Protein AF-A0A1G8HIR8-F1 (afdb_monomer)

Solvent-accessible surface area (backbone atoms only — not comparable to full-atom values): 11324 Å² total; per-residue (Å²): 130,89,84,65,50,60,62,51,68,58,31,56,74,69,75,41,50,69,63,58,46,17,68,74,35,72,39,60,48,70,59,51,51,29,43,34,54,62,77,35,61,75,88,78,49,57,66,70,54,49,48,32,46,18,59,71,71,73,46,51,60,66,56,47,51,50,62,72,65,49,83,66,75,61,71,80,66,71,47,34,32,38,25,48,53,85,43,79,33,28,43,39,42,59,55,97,64,40,32,40,36,50,69,76,54,85,56,73,90,81,52,88,69,93,59,54,61,44,44,53,65,60,50,49,51,55,39,39,74,42,50,75,68,84,80,45,95,60,39,67,60,55,31,46,76,74,74,33,96,64,97,43,40,66,66,49,29,71,75,58,22,37,52,46,92,92,55,59,44,32,49,48,52,80,92,65,85,81,52,48,71,64,70,68,57,78,73,81,84,127

Nearest PDB structures (foldseek):
  8jfr-assembly1_D  TM=7.898E-01  e=1.750E-01  Staphylococcus delphini
  8jfr-assembly2_C  TM=5.846E-01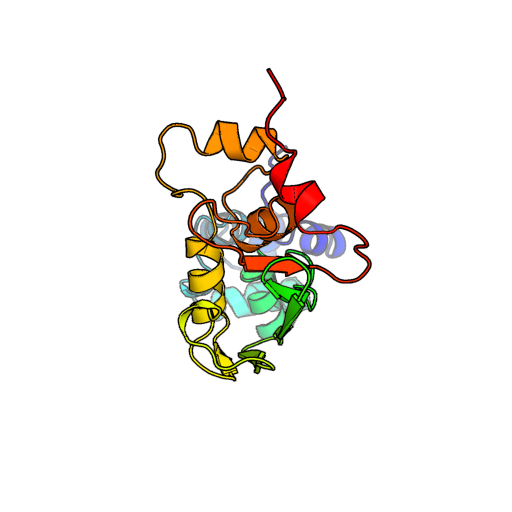  e=1.473E-01  Staphylococcus delphini
  3eus-assembly1_B  TM=6.779E-01  e=6.544E-01  Ruegeria pomeroyi
  8jg9-assembly1_F  TM=3.288E-01  e=2.097E-02  Staphylococcus delphini
  6lcu-assembly1_A  TM=3.085E-01  e=4.870E+00  Arthrobacter ramosus

pLDDT: mean 87.59, std 13.88, range [31.23, 97.25]

Structure (mmCIF, N/CA/C/O backbone):
data_AF-A0A1G8HIR8-F1
#
_entry.id   AF-A0A1G8HIR8-F1
#
loop_
_atom_site.group_PDB
_atom_site.id
_atom_site.type_symbol
_atom_site.label_atom_id
_atom_site.label_alt_id
_atom_site.label_comp_id
_atom_site.label_asym_id
_atom_site.label_entity_id
_atom_site.label_seq_id
_atom_site.pdbx_PDB_ins_code
_atom_site.Cartn_x
_atom_site.Cartn_y
_atom_site.Cartn_z
_atom_site.occupancy
_atom_site.B_iso_or_equiv
_atom_site.auth_seq_id
_atom_site.auth_comp_id
_atom_site.auth_asym_id
_atom_site.auth_atom_id
_atom_site.pdbx_PDB_model_num
ATOM 1 N N . MET A 1 1 ? -25.109 17.454 7.199 1.00 34.12 1 MET A N 1
ATOM 2 C CA . MET A 1 1 ? -25.153 16.189 7.966 1.00 34.12 1 MET A CA 1
ATOM 3 C C . MET A 1 1 ? -23.731 15.645 8.001 1.00 34.12 1 MET A C 1
ATOM 5 O O . MET A 1 1 ? -23.176 15.453 6.927 1.00 34.12 1 MET A O 1
ATOM 9 N N . ASN A 1 2 ? -23.108 15.551 9.184 1.00 36.03 2 ASN A N 1
ATOM 10 C CA . ASN A 1 2 ? -21.698 15.153 9.347 1.00 36.03 2 ASN A CA 1
ATOM 11 C C . ASN A 1 2 ? -21.467 13.761 8.747 1.00 36.03 2 ASN A C 1
ATOM 13 O O . ASN A 1 2 ? -22.103 12.810 9.192 1.00 36.03 2 ASN A O 1
ATOM 17 N N . LYS A 1 3 ? -20.593 13.655 7.741 1.00 46.62 3 LYS A N 1
ATOM 18 C CA . LYS A 1 3 ? -20.316 12.400 7.023 1.00 46.62 3 LYS A CA 1
ATOM 19 C C . LYS A 1 3 ? -19.206 11.543 7.650 1.00 46.62 3 LYS A C 1
ATOM 21 O O . LYS A 1 3 ? -19.011 10.426 7.195 1.00 46.62 3 LYS A O 1
ATOM 26 N N . ASP A 1 4 ? -18.575 11.989 8.736 1.00 67.81 4 ASP A N 1
ATOM 27 C CA . ASP A 1 4 ? -17.380 11.328 9.287 1.00 67.81 4 ASP A CA 1
ATOM 28 C C . ASP A 1 4 ? -17.636 10.658 10.648 1.00 67.81 4 ASP A C 1
ATOM 30 O O . ASP A 1 4 ? -16.881 10.841 11.603 1.00 67.81 4 ASP A O 1
ATOM 34 N N . ILE A 1 5 ? -18.742 9.916 10.770 1.00 80.19 5 ILE A N 1
ATOM 35 C CA . ILE A 1 5 ? -18.998 9.061 11.938 1.00 80.19 5 ILE A CA 1
ATOM 36 C C . ILE A 1 5 ? -18.562 7.636 11.588 1.00 80.19 5 ILE A C 1
ATOM 38 O O . ILE A 1 5 ? -19.156 6.987 10.728 1.00 80.19 5 ILE A O 1
ATOM 42 N N . LEU A 1 6 ? -17.527 7.142 12.266 1.00 80.00 6 LEU A N 1
ATOM 43 C CA . LEU A 1 6 ? -17.116 5.741 12.223 1.00 80.00 6 LEU A CA 1
ATOM 44 C C . LEU A 1 6 ? -18.281 4.850 12.648 1.00 80.00 6 LEU A C 1
ATOM 46 O O . LEU A 1 6 ? -19.053 5.219 13.530 1.00 80.00 6 LEU A O 1
ATOM 50 N N . LEU A 1 7 ? -18.396 3.665 12.047 1.00 83.69 7 LEU A N 1
ATOM 51 C CA . LEU A 1 7 ? -19.445 2.695 12.378 1.00 83.69 7 LEU A CA 1
ATOM 52 C C . LEU A 1 7 ? -20.886 3.205 12.203 1.00 83.69 7 LEU A C 1
ATOM 54 O O . LEU A 1 7 ? -21.806 2.663 12.820 1.00 83.69 7 LEU A O 1
ATOM 58 N N . ASN A 1 8 ? -21.117 4.210 11.351 1.00 85.56 8 ASN A N 1
ATOM 59 C CA . ASN A 1 8 ? -22.463 4.736 11.110 1.00 85.56 8 ASN A CA 1
ATOM 60 C C . ASN A 1 8 ? -23.447 3.641 10.658 1.00 85.56 8 ASN A C 1
ATOM 62 O O . ASN A 1 8 ? -24.566 3.575 11.158 1.00 85.56 8 ASN A O 1
ATOM 66 N N . ASP A 1 9 ? -23.013 2.723 9.794 1.00 82.75 9 ASP A N 1
ATOM 67 C CA . ASP A 1 9 ? -23.853 1.608 9.340 1.00 82.75 9 ASP A CA 1
ATOM 68 C C . ASP A 1 9 ? -24.228 0.667 10.487 1.00 82.75 9 ASP A C 1
ATOM 70 O O . ASP A 1 9 ? -25.375 0.232 10.593 1.00 82.75 9 ASP A O 1
ATOM 74 N N . LYS A 1 10 ? -23.296 0.404 11.412 1.00 87.31 10 LYS A N 1
ATOM 75 C CA . LYS A 1 10 ? -23.572 -0.422 12.592 1.00 87.31 10 LYS A CA 1
ATOM 76 C C . LYS A 1 10 ? -24.553 0.269 13.538 1.00 87.31 10 LYS A C 1
ATOM 78 O O . LYS A 1 10 ? -25.469 -0.380 14.035 1.00 87.31 10 LYS A O 1
ATOM 83 N N . LEU A 1 11 ? -24.401 1.578 13.745 1.00 89.00 11 LEU A N 1
ATOM 84 C CA . LEU A 1 11 ? -25.352 2.379 14.518 1.00 89.00 11 LEU A CA 1
ATOM 85 C C . LEU A 1 11 ? -26.755 2.311 13.905 1.00 89.00 11 LEU A C 1
ATOM 87 O O . LEU A 1 11 ? -27.712 2.018 14.621 1.00 89.00 11 LEU A O 1
ATOM 91 N N . ASN A 1 12 ? -26.866 2.490 12.586 1.00 87.69 12 ASN A N 1
ATOM 92 C CA . ASN A 1 12 ? -28.138 2.422 11.866 1.00 87.69 12 ASN A CA 1
ATOM 93 C C . ASN A 1 12 ? -28.793 1.039 11.982 1.00 87.69 12 ASN A C 1
ATOM 95 O O . ASN A 1 12 ? -29.982 0.957 12.290 1.00 87.69 12 ASN A O 1
ATOM 99 N N . ASN A 1 13 ? -28.015 -0.037 11.826 1.00 87.75 13 ASN A N 1
ATOM 100 C CA . ASN A 1 13 ? -28.495 -1.417 11.964 1.00 87.75 13 ASN A CA 1
ATOM 101 C C . ASN A 1 13 ? -28.989 -1.739 13.382 1.00 87.75 13 ASN A C 1
ATOM 103 O O . ASN A 1 13 ? -29.873 -2.572 13.558 1.00 87.75 13 ASN A O 1
ATOM 107 N N . CYS A 1 14 ? -28.442 -1.072 14.400 1.00 87.62 14 CYS A N 1
ATOM 108 C CA . CYS A 1 14 ? -28.896 -1.196 15.784 1.00 87.62 14 CYS A CA 1
ATOM 109 C C . CYS A 1 14 ? -29.989 -0.175 16.163 1.00 87.62 14 CYS A C 1
ATOM 111 O O . CYS A 1 14 ? -30.405 -0.139 17.323 1.00 87.62 14 CYS A O 1
ATOM 113 N N . HIS A 1 15 ? -30.443 0.663 15.222 1.00 89.69 15 HIS A N 1
ATOM 114 C CA . HIS A 1 15 ? -31.344 1.797 15.463 1.00 89.69 15 HIS A CA 1
ATOM 115 C C . HIS A 1 15 ? -30.837 2.741 16.569 1.00 89.69 15 HIS A C 1
ATOM 117 O O . HIS A 1 15 ? -31.585 3.171 17.451 1.00 89.69 15 HIS A O 1
ATOM 123 N N . LEU A 1 16 ? -29.538 3.040 16.541 1.00 90.44 16 LEU A N 1
ATOM 124 C CA . LEU A 1 16 ? -28.849 3.901 17.497 1.00 90.44 16 LEU A CA 1
ATOM 125 C C . LEU A 1 16 ? -28.336 5.174 16.824 1.00 90.44 16 LEU A C 1
ATOM 127 O O . LEU A 1 16 ? -27.995 5.198 15.648 1.00 90.44 16 LEU A O 1
ATOM 131 N N . ASN A 1 17 ? -28.194 6.223 17.626 1.00 93.25 17 ASN A N 1
ATOM 132 C CA . ASN A 1 17 ? -27.337 7.370 17.337 1.00 93.25 17 ASN A CA 1
ATOM 133 C C . ASN A 1 17 ? -26.329 7.536 18.492 1.00 93.25 17 ASN A C 1
ATOM 135 O O . ASN A 1 17 ? -26.409 6.818 19.489 1.00 93.25 17 ASN A O 1
ATOM 139 N N . LEU A 1 18 ? -25.385 8.479 18.393 1.00 94.69 18 LEU A N 1
ATOM 140 C CA . LEU A 1 18 ? -24.347 8.659 19.422 1.00 94.69 18 LEU A CA 1
ATOM 141 C C . LEU A 1 18 ? -24.916 8.984 20.817 1.00 94.69 18 LEU A C 1
ATOM 143 O O . LEU A 1 18 ? -24.342 8.566 21.821 1.00 94.69 18 LEU A O 1
ATOM 147 N N . HIS A 1 19 ? -26.047 9.692 20.889 1.00 95.19 19 HIS A N 1
ATOM 148 C CA . HIS A 1 19 ? -26.719 10.006 22.150 1.00 95.19 19 HIS A CA 1
ATOM 149 C C . HIS A 1 19 ? -27.347 8.752 22.759 1.00 95.19 19 HIS A C 1
ATOM 151 O O . HIS A 1 19 ? -27.051 8.394 23.895 1.00 95.19 19 HIS A O 1
ATOM 157 N N . THR A 1 20 ? -28.129 8.018 21.970 1.00 95.19 20 THR A N 1
ATOM 158 C CA . THR A 1 20 ? -28.766 6.773 22.413 1.00 95.19 20 THR A CA 1
ATOM 159 C C . THR A 1 20 ? -27.732 5.693 22.747 1.00 95.19 20 THR A C 1
ATOM 161 O O . THR A 1 20 ? -27.927 4.916 23.679 1.00 95.19 20 THR A O 1
ATOM 164 N N . LEU A 1 21 ? -26.597 5.653 22.039 1.00 96.00 21 LEU A N 1
ATOM 165 C CA . LEU A 1 21 ? -25.472 4.787 22.389 1.00 96.00 21 LEU A CA 1
ATOM 166 C C . LEU A 1 21 ? -24.867 5.190 23.741 1.00 96.00 21 LEU A C 1
ATOM 168 O O . LEU A 1 21 ? -24.539 4.313 24.538 1.00 96.00 21 LEU A O 1
ATOM 172 N N . SER A 1 22 ? -24.745 6.488 24.025 1.00 97.25 22 SER A N 1
ATOM 173 C CA . SER A 1 22 ? -24.267 6.989 25.320 1.00 97.25 22 SER A CA 1
ATOM 174 C C . SER A 1 22 ? -25.179 6.576 26.463 1.00 97.25 22 SER A C 1
ATOM 176 O O . SER A 1 22 ? -24.705 5.978 27.428 1.00 97.25 22 SER A O 1
ATOM 178 N N . GLU A 1 23 ? -26.482 6.790 26.309 1.00 96.06 23 GLU A N 1
ATOM 179 C CA . GLU A 1 23 ? -27.485 6.405 27.302 1.00 96.06 23 GLU A CA 1
ATOM 180 C C . GLU A 1 23 ? -27.468 4.897 27.565 1.00 96.06 23 GLU A C 1
ATOM 182 O O . GLU A 1 23 ? -27.405 4.464 28.713 1.00 96.06 23 GLU A O 1
ATOM 187 N N . ARG A 1 24 ? -27.466 4.080 26.503 1.00 96.00 24 ARG A N 1
ATOM 188 C CA . ARG A 1 24 ? -27.550 2.617 26.631 1.00 96.00 24 ARG A CA 1
ATOM 189 C C . ARG A 1 24 ? -26.258 1.968 27.113 1.00 96.00 24 ARG A C 1
ATOM 191 O O . ARG A 1 24 ? -26.312 0.954 27.801 1.00 96.00 24 ARG A O 1
ATOM 198 N N . SER A 1 25 ? -25.101 2.513 26.741 1.00 95.38 25 SER A N 1
ATOM 199 C CA . SER A 1 25 ? -23.803 1.974 27.175 1.00 95.38 25 SER A CA 1
ATOM 200 C C . SER A 1 25 ? -23.380 2.495 28.547 1.00 95.38 25 SER A C 1
ATOM 202 O O . SER A 1 25 ? -22.483 1.925 29.165 1.00 95.38 25 SER A O 1
ATOM 204 N N . GLY A 1 26 ? -23.975 3.590 29.030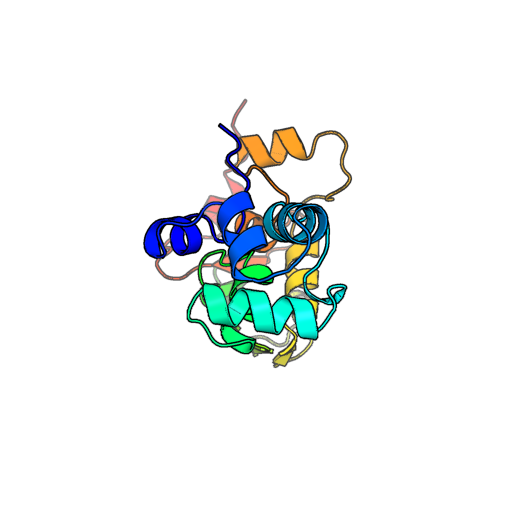 1.00 95.31 26 GLY A N 1
ATOM 205 C CA . GLY A 1 26 ? -23.515 4.284 30.233 1.00 95.31 26 GLY A CA 1
ATOM 206 C C . GLY A 1 26 ? -22.115 4.892 30.077 1.00 95.31 26 GLY A C 1
ATOM 207 O O . GLY A 1 26 ? -21.433 5.139 31.073 1.00 95.31 26 GLY A O 1
ATOM 208 N N . VAL A 1 27 ? -21.649 5.089 28.840 1.00 96.62 27 VAL A N 1
ATOM 209 C CA . VAL A 1 27 ? -20.391 5.773 28.524 1.00 96.62 27 VAL A CA 1
ATOM 210 C C . VAL A 1 27 ? -20.703 7.228 28.202 1.00 96.62 27 VAL A C 1
ATOM 212 O O . VAL A 1 27 ? -21.636 7.515 27.457 1.00 96.62 27 VAL A O 1
ATOM 215 N N . ALA A 1 28 ? -19.914 8.156 28.746 1.00 96.75 28 ALA A N 1
ATOM 216 C CA . ALA A 1 28 ? -20.123 9.586 28.543 1.00 96.75 28 ALA A CA 1
ATOM 217 C C . ALA A 1 28 ? -20.150 9.953 27.050 1.00 96.75 28 ALA A C 1
ATOM 219 O O . ALA A 1 28 ? -19.270 9.540 26.286 1.00 96.75 28 ALA A O 1
ATOM 220 N N . TYR A 1 29 ? -21.115 10.788 26.656 1.00 96.19 29 TYR A N 1
ATOM 221 C CA . TYR A 1 29 ? -21.307 11.199 25.265 1.00 96.19 29 TYR A CA 1
ATOM 222 C C . TYR A 1 29 ? -20.032 11.769 24.640 1.00 96.19 29 TYR A C 1
ATOM 224 O O . TYR A 1 29 ? -19.704 11.429 23.513 1.00 96.19 29 TYR A O 1
ATOM 232 N N . SER A 1 30 ? -19.258 12.567 25.381 1.00 94.31 30 SER A N 1
ATOM 233 C CA . SER A 1 30 ? -17.979 13.114 24.907 1.00 94.31 30 SER A CA 1
ATOM 234 C C . SER A 1 30 ? -16.965 12.030 24.530 1.00 94.31 30 SER A C 1
ATOM 236 O O . SER A 1 30 ? -16.223 12.188 23.564 1.00 94.31 30 SER A O 1
ATOM 238 N N . THR A 1 31 ? -16.949 10.908 25.256 1.00 94.19 31 THR A N 1
ATOM 239 C CA . THR A 1 31 ? -16.069 9.770 24.959 1.00 94.19 31 THR A CA 1
ATOM 240 C C . THR A 1 31 ? -16.513 9.067 23.684 1.00 94.19 31 THR A C 1
ATOM 242 O O . THR A 1 31 ? -15.683 8.832 22.810 1.00 94.19 31 THR A O 1
ATOM 245 N N . ILE A 1 32 ? -17.814 8.794 23.543 1.00 95.12 32 ILE A N 1
ATOM 246 C CA . ILE A 1 32 ? -18.382 8.210 22.319 1.00 95.12 32 ILE A CA 1
ATOM 247 C C . ILE A 1 32 ? -18.153 9.135 21.133 1.00 95.12 32 ILE A C 1
ATOM 249 O O . ILE A 1 32 ? -17.611 8.711 20.124 1.00 95.12 32 ILE A O 1
ATOM 253 N N . TYR A 1 33 ? -18.497 10.411 21.261 1.00 93.88 33 TYR A N 1
ATOM 254 C CA . TYR A 1 33 ? -18.329 11.389 20.201 1.00 93.88 33 TYR A CA 1
ATOM 255 C C . TYR A 1 33 ? -16.871 11.466 19.739 1.00 93.88 33 TYR A C 1
ATOM 257 O O . TYR A 1 33 ? -16.611 11.369 18.544 1.00 93.88 33 TYR A O 1
ATOM 265 N N . ASN A 1 34 ? -15.907 11.565 20.660 1.00 91.88 34 ASN A N 1
ATOM 266 C CA . ASN A 1 34 ? -14.494 11.631 20.287 1.00 91.88 34 ASN A CA 1
ATOM 267 C C . ASN A 1 34 ? -13.994 10.341 19.624 1.00 91.88 34 ASN A C 1
ATOM 269 O O . ASN A 1 34 ? -13.218 10.424 18.677 1.00 91.88 34 ASN A O 1
ATOM 273 N N . LEU A 1 35 ? -14.447 9.169 20.081 1.00 91.75 35 LEU A N 1
ATOM 274 C CA . LEU A 1 35 ? -14.102 7.891 19.455 1.00 91.75 35 LEU A CA 1
ATOM 275 C C . LEU A 1 35 ? -14.702 7.777 18.052 1.00 91.75 35 LEU A C 1
ATOM 277 O O . LEU A 1 35 ? -13.985 7.568 17.081 1.00 91.75 35 LEU A O 1
ATOM 281 N N . PHE A 1 36 ? -16.013 7.971 17.928 1.00 91.50 36 PHE A N 1
ATOM 282 C CA . PHE A 1 36 ? -16.754 7.768 16.685 1.00 91.50 36 PHE A CA 1
ATOM 283 C C . PHE A 1 36 ? -16.484 8.855 15.638 1.00 91.50 36 PHE A C 1
ATOM 285 O O . PHE A 1 36 ? -16.732 8.628 14.464 1.00 91.50 36 PHE A O 1
ATOM 292 N N . THR A 1 37 ? -15.936 10.009 16.020 1.00 88.00 37 THR A N 1
ATOM 293 C CA . THR A 1 37 ? -15.436 11.023 15.067 1.00 88.00 37 THR A CA 1
ATOM 294 C C . THR A 1 37 ? -13.936 10.899 14.787 1.00 88.00 37 THR A C 1
ATOM 296 O O . THR A 1 37 ? -13.377 11.694 14.035 1.00 88.00 37 THR A O 1
ATOM 299 N N . GLY A 1 38 ? -13.254 9.924 15.398 1.00 83.88 38 GLY A N 1
ATOM 300 C CA . GLY A 1 38 ? -11.816 9.706 15.236 1.00 83.88 38 GLY A CA 1
ATOM 301 C C . GLY A 1 38 ? -10.920 10.754 15.907 1.00 83.88 38 GLY A C 1
ATOM 302 O O . GLY A 1 38 ? -9.717 10.749 15.676 1.00 83.88 38 GLY A O 1
ATOM 303 N N . LYS A 1 39 ? -11.468 11.641 16.752 1.00 83.44 39 LYS A N 1
ATOM 304 C CA . LYS A 1 39 ? -10.686 12.594 17.569 1.00 83.44 39 LYS A CA 1
ATOM 305 C C . LYS A 1 39 ? -9.869 11.906 18.662 1.00 83.44 39 LYS A C 1
ATOM 307 O O . LYS A 1 39 ? -8.937 12.500 19.194 1.00 83.44 39 LYS A O 1
ATOM 312 N N . LYS A 1 40 ? -10.249 10.685 19.034 1.00 85.69 40 LYS A N 1
ATOM 313 C CA . LYS A 1 40 ? -9.549 9.846 20.002 1.00 85.69 40 LYS A CA 1
ATOM 314 C C . LYS A 1 40 ? -9.353 8.450 19.416 1.00 85.69 40 LYS A C 1
ATOM 316 O O . LYS A 1 40 ? -10.321 7.860 18.941 1.00 85.69 40 LYS A O 1
ATOM 321 N N . SER A 1 41 ? -8.129 7.925 19.492 1.00 84.00 41 SER A N 1
ATOM 322 C CA . SER A 1 41 ? -7.839 6.543 19.100 1.00 84.00 41 SER A CA 1
ATOM 323 C C . SER A 1 41 ? -8.539 5.555 20.034 1.00 84.00 41 SER A C 1
ATOM 325 O O . SER A 1 41 ? -8.649 5.789 21.244 1.00 84.00 41 SER A O 1
ATOM 327 N N . ILE A 1 42 ? -8.973 4.417 19.487 1.00 88.94 42 ILE A N 1
ATOM 328 C CA . ILE A 1 42 ? -9.533 3.323 20.287 1.00 88.94 42 ILE A CA 1
ATOM 329 C C . ILE A 1 42 ? -8.512 2.762 21.290 1.00 88.94 42 ILE A C 1
ATOM 331 O O . ILE A 1 42 ? -8.899 2.368 22.387 1.00 88.94 42 ILE A O 1
ATOM 335 N N . THR A 1 43 ? -7.214 2.818 20.969 1.00 86.56 43 THR A N 1
ATOM 336 C CA . THR A 1 43 ? -6.117 2.378 21.854 1.00 86.56 43 THR A CA 1
ATOM 337 C C . THR A 1 43 ? -6.027 3.187 23.145 1.00 86.56 43 THR A C 1
ATOM 339 O O . THR A 1 43 ? -5.570 2.674 24.161 1.00 86.56 43 THR A O 1
ATOM 342 N N . ASP A 1 44 ? -6.504 4.433 23.126 1.00 87.25 44 ASP A N 1
ATOM 343 C CA . ASP A 1 44 ? -6.421 5.356 24.262 1.00 87.25 44 ASP A CA 1
ATOM 344 C C . ASP A 1 44 ? -7.708 5.343 25.107 1.00 87.25 44 ASP A C 1
ATOM 346 O O . ASP A 1 44 ? -7.866 6.096 26.081 1.00 87.25 44 ASP A O 1
ATOM 350 N N . ALA A 1 45 ? -8.709 4.564 24.695 1.00 89.50 45 ALA A N 1
ATOM 351 C CA . ALA A 1 45 ? -9.969 4.433 25.404 1.00 89.50 45 ALA A CA 1
ATOM 352 C C . ALA A 1 45 ? -9.840 3.474 26.589 1.00 89.50 45 ALA A C 1
ATOM 354 O O . ALA A 1 45 ? -9.103 2.495 26.561 1.00 89.50 45 ALA A O 1
ATOM 355 N N . LYS A 1 46 ? -10.615 3.735 27.646 1.00 94.50 46 LYS A N 1
ATOM 356 C CA . LYS A 1 46 ? -10.697 2.804 28.773 1.00 94.50 46 LYS A CA 1
ATOM 357 C C . LYS A 1 46 ? -11.356 1.509 28.299 1.00 94.50 46 LYS A C 1
ATOM 359 O O . LYS A 1 46 ? -12.458 1.561 27.754 1.00 94.50 46 LYS A O 1
ATOM 364 N N . THR A 1 47 ? -10.735 0.369 28.590 1.00 92.38 47 THR A N 1
ATOM 365 C CA . THR A 1 47 ? -11.221 -0.971 28.222 1.00 92.38 47 THR A CA 1
ATOM 366 C C . THR A 1 47 ? -12.677 -1.204 28.633 1.00 92.38 47 THR A C 1
ATOM 368 O O . THR A 1 47 ? -13.476 -1.689 27.840 1.00 92.38 47 THR A O 1
ATOM 371 N N . GLU A 1 48 ? -13.059 -0.765 29.835 1.00 94.94 48 GLU A N 1
ATOM 372 C CA . GLU A 1 48 ? -14.440 -0.836 30.333 1.00 94.94 48 GLU A CA 1
ATOM 373 C C . GLU A 1 48 ? -15.436 -0.089 29.429 1.00 94.94 48 GLU A C 1
ATOM 375 O O . GLU A 1 48 ? -16.530 -0.575 29.148 1.00 94.94 48 GLU A O 1
ATOM 380 N N . SER A 1 49 ? -15.062 1.094 28.931 1.00 94.88 49 SER A N 1
ATOM 381 C CA . SER A 1 49 ? -15.911 1.857 28.012 1.00 94.88 49 SER A CA 1
ATOM 382 C C . SER A 1 49 ? -16.073 1.133 26.676 1.00 94.88 49 SER A C 1
ATOM 384 O O . SER A 1 49 ? -17.174 1.105 26.133 1.00 94.88 49 SER A O 1
ATOM 386 N N . LEU A 1 50 ? -15.005 0.508 26.175 1.00 95.50 50 LEU A N 1
ATOM 387 C CA . LEU A 1 50 ? -15.046 -0.275 24.940 1.00 95.50 50 LEU A CA 1
ATOM 388 C C . LEU A 1 50 ? -15.937 -1.512 25.078 1.00 95.50 50 LEU A C 1
ATOM 390 O O . LEU A 1 50 ? -16.776 -1.741 24.212 1.00 95.50 50 LEU A O 1
ATOM 394 N N . TYR A 1 51 ? -15.838 -2.252 26.188 1.00 95.81 51 TYR A N 1
ATOM 395 C CA . TYR A 1 51 ? -16.719 -3.396 26.459 1.00 95.81 51 TYR A CA 1
ATOM 396 C C . TYR A 1 51 ? -18.196 -2.997 26.480 1.00 95.81 51 TYR A C 1
ATOM 398 O O . TYR A 1 51 ? -19.032 -3.666 25.871 1.00 95.81 51 TYR A O 1
ATOM 406 N N . ARG A 1 52 ? -18.531 -1.888 27.149 1.00 96.69 52 ARG A N 1
ATOM 407 C CA . ARG A 1 52 ? -19.911 -1.383 27.206 1.00 96.69 52 ARG A CA 1
ATOM 408 C C . ARG A 1 52 ? -20.441 -0.989 25.831 1.00 96.69 52 ARG A C 1
ATOM 410 O O . ARG A 1 52 ? -21.584 -1.304 25.512 1.00 96.69 52 ARG A O 1
ATOM 417 N N . ILE A 1 53 ? -19.614 -0.335 25.014 1.00 96.19 53 ILE A N 1
ATOM 418 C CA . ILE A 1 53 ? -19.968 0.029 23.637 1.00 96.19 53 ILE A CA 1
ATOM 419 C C . ILE A 1 53 ? -20.175 -1.233 22.786 1.00 96.19 53 ILE A C 1
ATOM 421 O O . ILE A 1 53 ? -21.230 -1.369 22.169 1.00 96.19 53 ILE A O 1
ATOM 425 N N . ALA A 1 54 ? -19.224 -2.175 22.799 1.00 95.81 54 ALA A N 1
ATOM 426 C CA . ALA A 1 54 ? -19.295 -3.429 22.042 1.00 95.81 54 ALA A CA 1
ATOM 427 C C . ALA A 1 54 ? -20.573 -4.218 22.365 1.00 95.81 54 ALA A C 1
ATOM 429 O O . ALA A 1 54 ? -21.296 -4.641 21.464 1.00 95.81 54 ALA A O 1
ATOM 430 N N . ARG A 1 55 ? -20.911 -4.317 23.659 1.00 95.88 55 ARG A N 1
ATOM 431 C CA . ARG A 1 55 ? -22.121 -4.996 24.138 1.00 95.88 55 ARG A CA 1
ATOM 432 C C . ARG A 1 55 ? -23.403 -4.381 23.578 1.00 95.88 55 ARG A C 1
ATOM 434 O O . ARG A 1 55 ? -24.295 -5.122 23.182 1.00 95.88 55 ARG A O 1
ATOM 441 N N . VAL A 1 56 ? -23.508 -3.051 23.544 1.00 96.06 56 VAL A N 1
ATOM 442 C CA . VAL A 1 56 ? -24.695 -2.361 23.003 1.00 96.06 56 VAL A CA 1
ATOM 443 C C . VAL A 1 56 ? -24.784 -2.497 21.483 1.00 96.06 56 VAL A C 1
ATOM 445 O O . VAL A 1 56 ? -25.883 -2.609 20.946 1.00 96.06 56 VAL A O 1
ATOM 448 N N . LEU A 1 57 ? -23.642 -2.526 20.795 1.00 93.62 57 LEU A N 1
ATOM 449 C CA . LEU A 1 57 ? -23.566 -2.748 19.348 1.00 93.62 57 LEU A CA 1
ATOM 450 C C . LEU A 1 57 ? -23.732 -4.222 18.941 1.00 93.62 57 LEU A C 1
ATOM 452 O O . LEU A 1 57 ? -23.797 -4.519 17.747 1.00 93.62 57 LEU A O 1
ATOM 456 N N . GLY A 1 58 ? -23.782 -5.142 19.909 1.00 92.69 58 GLY A N 1
ATOM 457 C CA . GLY A 1 58 ? -23.919 -6.575 19.662 1.00 92.69 58 GLY A CA 1
ATOM 458 C C . GLY A 1 58 ? -22.726 -7.183 18.921 1.00 92.69 58 GLY A C 1
ATOM 459 O O . GLY A 1 58 ? -22.927 -8.060 18.087 1.00 92.69 58 GLY A O 1
ATOM 460 N N . ILE A 1 59 ? -21.509 -6.693 19.178 1.00 92.19 59 ILE A N 1
ATOM 461 C CA . ILE A 1 59 ? -20.263 -7.199 18.577 1.00 92.19 59 ILE A CA 1
ATOM 462 C C . ILE A 1 59 ? -19.243 -7.558 19.649 1.00 92.19 59 ILE A C 1
ATOM 464 O O . ILE A 1 59 ? -19.346 -7.113 20.795 1.00 92.19 59 ILE A O 1
ATOM 468 N N . SER A 1 60 ? -18.257 -8.378 19.284 1.00 93.38 60 SER A N 1
ATOM 469 C CA . SER A 1 60 ? -17.146 -8.685 20.184 1.00 93.38 60 SER A CA 1
ATOM 470 C C . SER A 1 60 ? -16.242 -7.461 20.374 1.00 93.38 60 SER A C 1
ATOM 472 O O . SER A 1 60 ? -16.255 -6.516 19.580 1.00 93.38 60 SER A O 1
ATOM 474 N N . MET A 1 61 ? -15.442 -7.468 21.444 1.00 88.69 61 MET A N 1
ATOM 475 C CA . MET A 1 61 ? -14.427 -6.432 21.643 1.00 88.69 61 MET A CA 1
ATOM 476 C C . MET A 1 61 ? -13.416 -6.425 20.488 1.00 88.69 61 MET A C 1
ATOM 478 O O . MET A 1 61 ? -13.076 -5.350 20.003 1.00 88.69 61 MET A O 1
ATOM 482 N N . ASP A 1 62 ? -12.996 -7.596 20.006 1.00 85.88 62 ASP A N 1
ATOM 483 C CA . ASP A 1 62 ? -12.060 -7.706 18.883 1.00 85.88 62 ASP A CA 1
ATOM 484 C C . ASP A 1 62 ? -12.654 -7.132 17.595 1.00 85.88 62 ASP A C 1
ATOM 486 O O . ASP A 1 62 ? -11.998 -6.358 16.903 1.00 85.88 62 ASP A O 1
ATOM 490 N N . GLU A 1 63 ? -13.923 -7.428 17.302 1.00 86.62 63 GLU A N 1
ATOM 491 C CA . GLU A 1 63 ? -14.621 -6.861 16.146 1.00 86.62 63 GLU A CA 1
ATOM 492 C C . GLU A 1 63 ? -14.742 -5.338 16.270 1.00 86.62 63 GLU A C 1
ATOM 494 O O . GLU A 1 63 ? -14.497 -4.626 15.300 1.00 86.62 63 GLU A O 1
ATOM 499 N N . LEU A 1 64 ? -15.034 -4.810 17.464 1.00 90.06 64 LEU A N 1
ATOM 500 C CA . LEU A 1 64 ? -15.023 -3.366 17.710 1.00 90.06 64 LEU A CA 1
ATOM 501 C C . LEU A 1 64 ? -13.636 -2.765 17.411 1.00 90.06 64 LEU A C 1
ATOM 503 O O . LEU A 1 64 ? -13.545 -1.754 16.716 1.00 90.06 64 LEU A O 1
ATOM 507 N N . PHE A 1 65 ? -12.558 -3.390 17.894 1.00 86.81 65 PHE A N 1
ATOM 508 C CA . PHE A 1 65 ? -11.184 -2.959 17.618 1.00 86.81 65 PHE A CA 1
ATOM 509 C C . PHE A 1 65 ? -10.863 -2.963 16.132 1.00 86.81 65 PHE A C 1
ATOM 511 O O . PHE A 1 65 ? -10.335 -1.979 15.614 1.00 86.81 65 PHE A O 1
ATOM 518 N N . ILE A 1 66 ? -11.233 -4.034 15.441 1.00 80.94 66 ILE A N 1
ATOM 519 C CA . ILE A 1 66 ? -11.070 -4.159 13.999 1.00 80.94 66 ILE A CA 1
ATOM 520 C C . ILE A 1 66 ? -11.810 -3.015 13.304 1.00 80.94 66 ILE A C 1
ATOM 522 O O . ILE A 1 66 ? -11.206 -2.275 12.545 1.00 80.94 66 ILE A O 1
ATOM 526 N N . GLN A 1 67 ? -13.074 -2.765 13.626 1.00 83.88 67 GLN A N 1
ATOM 527 C CA . GLN A 1 67 ? -13.869 -1.737 12.954 1.00 83.88 67 GLN A CA 1
ATOM 528 C C . GLN A 1 67 ? -13.362 -0.301 13.179 1.00 83.88 67 GLN A C 1
ATOM 530 O O . GLN A 1 67 ? -13.437 0.536 12.282 1.00 83.88 67 GLN A O 1
ATOM 535 N N . PHE A 1 68 ? -12.832 0.003 14.366 1.00 80.75 68 PHE A N 1
ATOM 536 C CA . PHE A 1 68 ? -12.252 1.320 14.660 1.00 80.75 68 PHE A CA 1
ATOM 537 C C . PHE A 1 68 ? -10.836 1.502 14.108 1.00 80.75 68 PHE A C 1
ATOM 539 O O . PHE A 1 68 ? -10.411 2.637 13.893 1.00 80.75 68 PHE A O 1
ATOM 546 N N . THR A 1 69 ? -10.103 0.410 13.885 1.00 73.69 69 THR A N 1
ATOM 547 C CA . THR A 1 69 ? -8.783 0.436 13.234 1.00 73.69 69 THR A CA 1
ATOM 548 C C . THR A 1 69 ? -8.893 0.346 11.709 1.00 73.69 69 THR A C 1
ATOM 550 O O . THR A 1 69 ? -8.042 0.886 11.007 1.00 73.69 69 THR A O 1
ATOM 553 N N . GLN A 1 70 ? -9.986 -0.217 11.183 1.00 63.50 70 GLN A N 1
ATOM 554 C CA . GLN A 1 70 ? -10.344 -0.295 9.763 1.00 63.50 70 GLN A CA 1
ATOM 555 C C . GLN A 1 70 ? -10.836 1.046 9.192 1.00 63.50 70 GLN A C 1
ATOM 557 O O . GLN A 1 70 ? -11.792 1.110 8.422 1.00 63.50 70 GLN A O 1
ATOM 562 N N . LYS A 1 71 ? -10.122 2.139 9.485 1.00 49.28 71 LYS A N 1
ATOM 563 C CA . LYS A 1 71 ? -10.192 3.343 8.644 1.00 49.28 71 LYS A CA 1
ATOM 564 C C . LYS A 1 71 ? -9.541 3.131 7.269 1.00 49.28 71 LYS A C 1
ATOM 566 O O . LYS A 1 71 ? -9.670 3.991 6.410 1.00 49.28 71 LYS A O 1
ATOM 571 N N . ASP A 1 72 ? -8.891 1.984 7.060 1.00 44.31 72 ASP A N 1
ATOM 572 C CA . ASP A 1 72 ? -8.149 1.659 5.846 1.00 44.31 72 ASP A CA 1
ATOM 573 C C . ASP A 1 72 ? -8.408 0.216 5.375 1.00 44.31 72 ASP A C 1
ATOM 575 O O . ASP A 1 72 ? -7.489 -0.518 5.029 1.00 44.31 72 ASP A O 1
ATOM 579 N N . ASN A 1 73 ? -9.680 -0.193 5.276 1.00 40.53 73 ASN A N 1
ATOM 580 C CA . ASN A 1 73 ? -10.039 -1.192 4.260 1.00 40.53 73 ASN A CA 1
ATOM 581 C C . ASN A 1 73 ? -10.077 -0.500 2.885 1.00 40.53 73 ASN A C 1
ATOM 583 O O . ASN A 1 73 ? -11.065 -0.561 2.150 1.00 40.53 73 ASN A O 1
ATOM 587 N N . GLY A 1 74 ? -8.974 0.166 2.519 1.00 45.94 74 GLY A N 1
ATOM 588 C CA . GLY A 1 74 ? -8.571 0.175 1.126 1.00 45.94 74 GLY A CA 1
ATOM 589 C C . GLY A 1 74 ? -8.580 -1.279 0.666 1.00 45.94 74 GLY A C 1
ATOM 590 O O . GLY A 1 74 ? -8.198 -2.167 1.425 1.00 45.94 74 GLY A O 1
ATOM 591 N N . GLN A 1 75 ? -9.130 -1.523 -0.520 1.00 51.59 75 GLN A N 1
ATOM 592 C CA . GLN A 1 75 ? -9.235 -2.847 -1.133 1.00 51.59 75 GLN A CA 1
ATOM 593 C C . GLN A 1 75 ? -8.030 -3.735 -0.781 1.00 51.59 75 GLN A C 1
ATOM 595 O O . GLN A 1 75 ? -6.910 -3.209 -0.773 1.00 51.59 75 GLN A O 1
ATOM 600 N N . PRO A 1 76 ? -8.234 -5.043 -0.509 1.00 63.12 76 PRO A N 1
ATOM 601 C CA . PRO A 1 76 ? -7.127 -5.951 -0.237 1.00 63.12 76 PRO A CA 1
ATOM 602 C C . PRO A 1 76 ? -6.066 -5.722 -1.301 1.00 63.12 76 PRO A C 1
ATOM 604 O O . PRO A 1 76 ? -6.372 -5.738 -2.498 1.00 63.12 76 PRO A O 1
ATOM 607 N N . ILE A 1 77 ? -4.859 -5.391 -0.842 1.00 69.81 77 ILE A N 1
ATOM 608 C CA . ILE A 1 77 ? -3.770 -5.062 -1.745 1.00 69.81 77 ILE A CA 1
ATOM 609 C C . ILE A 1 77 ? -3.555 -6.285 -2.616 1.00 69.81 77 ILE A C 1
ATOM 611 O O . ILE A 1 77 ? -3.185 -7.344 -2.117 1.00 69.81 77 ILE A O 1
ATOM 615 N N . LYS A 1 78 ? -3.856 -6.129 -3.903 1.00 82.00 78 LYS A N 1
ATOM 616 C CA . LYS A 1 78 ? -3.713 -7.211 -4.865 1.00 82.00 78 LYS A CA 1
ATOM 617 C C . LYS A 1 78 ? -2.248 -7.589 -4.983 1.00 82.00 78 LYS A C 1
ATOM 619 O O . LYS A 1 78 ? -1.373 -6.734 -4.846 1.00 82.00 78 LYS A O 1
ATOM 624 N N . ASP A 1 79 ? -2.013 -8.852 -5.297 1.00 90.94 79 ASP A N 1
ATOM 625 C CA . ASP A 1 79 ? -0.703 -9.321 -5.717 1.00 90.94 79 ASP A CA 1
ATOM 626 C C . ASP A 1 79 ? -0.297 -8.623 -7.024 1.00 90.94 79 ASP A C 1
ATOM 628 O O . ASP A 1 79 ? -1.135 -8.235 -7.847 1.00 90.94 79 ASP A O 1
ATOM 632 N N . PHE A 1 80 ? 1.004 -8.429 -7.209 1.00 94.00 80 PHE A N 1
ATOM 633 C CA . PHE A 1 80 ? 1.539 -7.763 -8.394 1.00 94.00 80 PHE A CA 1
ATOM 634 C C . PHE A 1 80 ? 2.955 -8.228 -8.710 1.00 94.00 80 PHE A C 1
ATOM 636 O O . PHE A 1 80 ? 3.629 -8.889 -7.915 1.00 94.00 80 PHE A O 1
ATOM 643 N N . LEU A 1 81 ? 3.411 -7.873 -9.905 1.00 96.38 81 LEU A N 1
ATOM 644 C CA . LEU A 1 81 ? 4.753 -8.161 -10.381 1.00 96.38 81 LEU A CA 1
ATOM 645 C C . LEU A 1 81 ? 5.619 -6.910 -10.281 1.00 96.38 81 LEU A C 1
ATOM 647 O O . LEU A 1 81 ? 5.174 -5.805 -10.590 1.00 96.38 81 LEU A O 1
ATOM 651 N N . LEU A 1 82 ? 6.873 -7.095 -9.880 1.00 96.69 82 LEU A N 1
ATOM 652 C CA . LEU A 1 82 ? 7.916 -6.107 -10.095 1.00 96.69 82 LEU A CA 1
ATOM 653 C C . LEU A 1 82 ? 8.536 -6.372 -11.462 1.00 96.69 82 LEU A C 1
ATOM 655 O O . LEU A 1 82 ? 9.059 -7.459 -11.725 1.00 96.69 82 LEU A O 1
ATOM 659 N N . MET A 1 83 ? 8.484 -5.351 -12.299 1.00 97.12 83 MET A N 1
ATOM 660 C CA . MET A 1 83 ? 8.988 -5.365 -13.659 1.00 97.12 83 MET A CA 1
ATOM 661 C C . MET A 1 83 ? 10.287 -4.564 -13.744 1.00 97.12 83 MET A C 1
ATOM 663 O O . MET A 1 83 ? 10.433 -3.554 -13.055 1.00 97.12 83 MET A O 1
ATOM 667 N N . TRP A 1 84 ? 11.199 -4.972 -14.620 1.00 96.50 84 TRP A N 1
ATOM 668 C CA . TRP A 1 84 ? 12.290 -4.153 -15.143 1.00 96.50 84 TRP A CA 1
ATOM 669 C C . TRP A 1 84 ? 12.086 -4.013 -16.645 1.00 96.50 84 TRP A C 1
ATOM 671 O O . TRP A 1 84 ? 12.247 -4.980 -17.383 1.00 96.50 84 TRP A O 1
ATOM 681 N N . GLU A 1 85 ? 11.704 -2.824 -17.109 1.00 95.31 85 GLU A N 1
ATOM 682 C CA . GLU A 1 85 ? 11.147 -2.688 -18.461 1.00 95.31 85 GLU A CA 1
ATOM 683 C C . GLU A 1 85 ? 10.016 -3.714 -18.670 1.00 95.31 85 GLU A C 1
ATOM 685 O O . GLU A 1 85 ? 9.054 -3.692 -17.911 1.00 95.31 85 GLU A O 1
ATOM 690 N N . ASP A 1 86 ? 10.122 -4.627 -19.633 1.00 96.44 86 ASP A N 1
ATOM 691 C CA . ASP A 1 86 ? 9.113 -5.669 -19.874 1.00 96.44 86 ASP A CA 1
ATOM 692 C C . ASP A 1 86 ? 9.491 -7.042 -19.275 1.00 96.44 86 ASP A C 1
ATOM 694 O O . ASP A 1 86 ? 8.798 -8.036 -19.492 1.00 96.44 86 ASP A O 1
ATOM 698 N N . GLU A 1 87 ? 10.569 -7.109 -18.487 1.00 96.25 87 GLU A N 1
ATOM 699 C CA . GLU A 1 87 ? 11.041 -8.318 -17.805 1.00 96.25 87 GLU A CA 1
ATOM 700 C C . GLU A 1 87 ? 10.431 -8.440 -16.399 1.00 96.25 87 GLU A C 1
ATOM 702 O O . GLU A 1 87 ? 10.497 -7.506 -15.601 1.00 96.25 87 GLU A O 1
ATOM 707 N N . VAL A 1 88 ? 9.873 -9.606 -16.057 1.00 96.38 88 VAL A N 1
ATOM 708 C CA . VAL A 1 88 ? 9.407 -9.895 -14.690 1.00 96.38 88 VAL A CA 1
ATOM 709 C C . VAL A 1 88 ? 10.606 -10.263 -13.818 1.00 96.38 88 VAL A C 1
ATOM 711 O O . VAL A 1 88 ? 11.242 -11.288 -14.051 1.00 96.38 88 VAL A O 1
ATOM 714 N N . ILE A 1 89 ? 10.884 -9.474 -12.779 1.00 97.00 89 ILE A N 1
ATOM 715 C CA . ILE A 1 89 ? 12.046 -9.692 -11.897 1.00 97.00 89 ILE A CA 1
ATOM 716 C C . ILE A 1 89 ? 11.673 -10.138 -10.480 1.00 97.00 89 ILE A C 1
ATOM 718 O O . ILE A 1 89 ? 12.509 -10.714 -9.780 1.00 97.00 89 ILE A O 1
ATOM 722 N N . ALA A 1 90 ? 10.429 -9.916 -10.045 1.00 96.94 90 ALA A N 1
ATOM 723 C CA . ALA A 1 90 ? 9.889 -10.519 -8.828 1.00 96.94 90 ALA A CA 1
ATOM 724 C C . ALA A 1 90 ? 8.356 -10.607 -8.859 1.00 96.94 90 ALA A C 1
ATOM 726 O O . ALA A 1 90 ? 7.698 -9.792 -9.502 1.00 96.94 90 ALA A O 1
ATOM 727 N N . SER A 1 91 ? 7.782 -11.548 -8.107 1.00 96.44 91 SER A N 1
ATOM 728 C CA . SER A 1 91 ? 6.348 -11.565 -7.781 1.00 96.44 91 SER A CA 1
ATOM 729 C C . SER A 1 91 ? 6.126 -11.240 -6.307 1.00 96.44 91 SER A C 1
ATOM 731 O O . SER A 1 91 ? 6.815 -11.799 -5.447 1.00 96.44 91 SER A O 1
ATOM 733 N N . ILE A 1 92 ? 5.161 -10.372 -6.021 1.00 96.38 92 ILE A N 1
ATOM 734 C CA . ILE A 1 92 ? 4.851 -9.877 -4.684 1.00 96.38 92 ILE A CA 1
ATOM 735 C C . ILE A 1 92 ? 3.485 -10.419 -4.281 1.00 96.38 92 ILE A C 1
ATOM 737 O O . ILE A 1 92 ? 2.492 -10.160 -4.960 1.00 96.38 92 ILE A O 1
ATOM 741 N N . ARG A 1 93 ? 3.453 -11.151 -3.164 1.00 94.69 93 ARG A N 1
ATOM 742 C CA . ARG A 1 93 ? 2.228 -11.648 -2.536 1.00 94.69 93 ARG A CA 1
ATOM 743 C C . ARG A 1 93 ? 1.982 -10.943 -1.217 1.00 94.69 93 ARG A C 1
ATOM 745 O O . ARG A 1 93 ? 2.819 -11.022 -0.312 1.00 94.69 93 ARG A O 1
ATOM 752 N N . VAL A 1 94 ? 0.855 -10.251 -1.104 1.00 90.38 94 VAL A N 1
ATOM 753 C CA . VAL A 1 94 ? 0.563 -9.398 0.052 1.00 90.38 94 VAL A CA 1
ATOM 754 C C . VAL A 1 94 ? -0.384 -10.118 1.007 1.00 90.38 94 VAL A C 1
ATOM 756 O O . VAL A 1 94 ? -1.575 -10.245 0.749 1.00 90.38 94 VAL A O 1
ATOM 759 N N . GLY A 1 95 ? 0.161 -10.604 2.125 1.00 86.31 95 GLY A N 1
ATOM 760 C CA . GLY A 1 95 ? -0.617 -11.188 3.216 1.00 86.31 95 GLY A CA 1
ATOM 761 C C . GLY A 1 95 ? -1.108 -10.141 4.219 1.00 86.31 95 GLY A C 1
ATOM 762 O O . GLY A 1 95 ? -0.844 -8.945 4.083 1.00 86.31 95 GLY A O 1
ATOM 763 N N . GLU A 1 96 ? -1.797 -10.599 5.266 1.00 80.06 96 GLU A N 1
ATOM 764 C CA . GLU A 1 96 ? -2.356 -9.720 6.307 1.00 80.06 96 GLU A CA 1
ATOM 765 C C . GLU A 1 96 ? -1.272 -8.990 7.115 1.00 80.06 96 GLU A C 1
ATOM 767 O O . GLU A 1 96 ? -1.385 -7.794 7.378 1.00 80.06 96 GLU A O 1
ATOM 772 N N . THR A 1 97 ? -0.199 -9.694 7.488 1.00 80.12 97 THR A N 1
ATOM 773 C CA . THR A 1 97 ? 0.864 -9.180 8.373 1.00 80.12 97 THR A CA 1
ATOM 774 C C . THR A 1 97 ? 2.224 -9.073 7.689 1.00 80.12 97 THR A C 1
ATOM 776 O O . THR A 1 97 ? 3.025 -8.194 8.027 1.00 80.12 97 THR A O 1
ATOM 779 N N . THR A 1 98 ? 2.477 -9.923 6.695 1.00 90.19 98 THR A N 1
ATOM 780 C CA . THR A 1 98 ? 3.740 -9.988 5.957 1.00 90.19 98 THR A CA 1
ATOM 781 C C . THR A 1 98 ? 3.513 -9.967 4.453 1.00 90.19 98 THR A C 1
ATOM 783 O O . THR A 1 98 ? 2.441 -10.295 3.943 1.00 90.19 98 THR A O 1
ATOM 786 N N . VAL A 1 99 ? 4.549 -9.553 3.732 1.00 94.06 99 VAL A N 1
ATOM 787 C CA . VAL A 1 99 ? 4.603 -9.548 2.273 1.00 94.06 99 VAL A CA 1
ATOM 788 C C . VAL A 1 99 ? 5.699 -10.505 1.844 1.00 94.06 99 VAL A C 1
ATOM 790 O O . VAL A 1 99 ? 6.839 -10.374 2.290 1.00 94.06 99 VAL A O 1
ATOM 793 N N . LYS A 1 100 ? 5.349 -11.460 0.981 1.00 97.25 100 LYS A N 1
ATOM 794 C CA . LYS A 1 100 ? 6.281 -12.438 0.415 1.00 97.25 100 LYS A CA 1
ATOM 795 C C . LYS A 1 100 ? 6.729 -11.978 -0.962 1.00 97.25 100 LYS A C 1
ATOM 797 O O . LYS A 1 100 ? 5.903 -11.685 -1.823 1.00 97.25 100 LYS A O 1
ATOM 802 N N . ILE A 1 101 ? 8.036 -11.946 -1.172 1.00 97.19 101 ILE A N 1
ATOM 803 C CA . ILE A 1 101 ? 8.678 -11.538 -2.413 1.00 97.19 101 ILE A CA 1
ATOM 804 C C . ILE A 1 101 ? 9.422 -12.744 -2.961 1.00 97.19 101 ILE A C 1
ATOM 806 O O . ILE A 1 101 ? 10.358 -13.249 -2.352 1.00 97.19 101 ILE A O 1
ATOM 810 N N . GLN A 1 102 ? 9.017 -13.197 -4.139 1.00 96.81 102 GLN A N 1
ATOM 811 C CA . GLN A 1 102 ? 9.752 -14.209 -4.882 1.00 96.81 102 GLN A CA 1
ATOM 812 C C . GLN A 1 102 ? 10.562 -13.500 -5.964 1.00 96.81 102 GLN A C 1
ATOM 814 O O . GLN A 1 102 ? 10.000 -13.061 -6.966 1.00 96.81 102 GLN A O 1
ATOM 819 N N . ARG A 1 103 ? 11.868 -13.343 -5.734 1.00 95.12 103 ARG A N 1
ATOM 820 C CA . ARG A 1 103 ? 12.799 -12.701 -6.674 1.00 95.12 103 ARG A CA 1
ATOM 821 C C . ARG A 1 103 ? 13.280 -13.714 -7.712 1.00 95.12 103 ARG A C 1
ATOM 823 O O . ARG A 1 103 ? 13.747 -14.790 -7.350 1.00 95.12 103 ARG A O 1
ATOM 830 N N . PHE A 1 104 ? 13.175 -13.359 -8.988 1.00 95.31 104 PHE A N 1
ATOM 831 C CA . PHE A 1 104 ? 13.664 -14.163 -10.116 1.00 95.31 104 PHE A CA 1
ATOM 832 C C . PHE A 1 104 ? 15.022 -13.673 -10.629 1.00 95.31 104 PHE A C 1
ATOM 834 O O . PHE A 1 104 ? 15.789 -14.454 -11.183 1.00 95.31 104 PHE A O 1
ATOM 841 N N . ASP A 1 105 ? 15.339 -12.399 -10.392 1.00 90.69 105 ASP A N 1
ATOM 842 C CA . ASP A 1 105 ? 16.635 -11.785 -10.681 1.00 90.69 105 ASP A CA 1
ATOM 843 C C . ASP A 1 105 ? 17.249 -11.279 -9.364 1.00 90.69 105 ASP A C 1
ATOM 845 O O . ASP A 1 105 ? 16.568 -10.635 -8.572 1.00 90.69 105 ASP A O 1
ATOM 849 N N . VAL A 1 106 ? 18.523 -11.563 -9.093 1.00 87.94 106 VAL A N 1
ATOM 850 C CA . VAL A 1 106 ? 19.224 -11.111 -7.871 1.00 87.94 106 VAL A CA 1
ATOM 851 C C . VAL A 1 106 ? 20.163 -9.928 -8.121 1.00 87.94 106 VAL A C 1
ATOM 853 O O . VAL A 1 106 ? 20.904 -9.526 -7.224 1.00 87.94 106 VAL A O 1
ATOM 856 N N . ASN A 1 107 ? 20.145 -9.352 -9.326 1.00 90.31 107 ASN A N 1
ATOM 857 C CA . ASN A 1 107 ? 20.954 -8.197 -9.679 1.00 90.31 107 ASN A CA 1
ATOM 858 C C . ASN A 1 107 ? 20.591 -7.001 -8.782 1.00 90.31 107 ASN A C 1
ATOM 860 O O . ASN A 1 107 ? 19.458 -6.515 -8.835 1.00 90.31 107 ASN A O 1
ATOM 864 N N . PRO A 1 108 ? 21.546 -6.467 -7.999 1.00 86.50 108 PRO A N 1
ATOM 865 C CA . PRO A 1 108 ? 21.267 -5.416 -7.026 1.00 86.50 108 PRO A CA 1
ATOM 866 C C . PRO A 1 108 ? 20.756 -4.117 -7.661 1.00 86.50 108 PRO A C 1
ATOM 868 O O . PRO A 1 108 ? 20.034 -3.375 -7.007 1.00 86.50 108 PRO A O 1
ATOM 871 N N . ILE A 1 109 ? 21.078 -3.847 -8.931 1.00 87.62 109 ILE A N 1
ATOM 872 C CA . ILE A 1 109 ? 20.612 -2.648 -9.649 1.00 87.62 109 ILE A CA 1
ATOM 873 C C . ILE A 1 109 ? 19.118 -2.745 -9.977 1.00 87.62 109 ILE A C 1
ATOM 875 O O . ILE A 1 109 ? 18.427 -1.729 -10.033 1.00 87.62 109 ILE A O 1
ATOM 879 N N . LYS A 1 110 ? 18.609 -3.964 -10.189 1.00 90.69 110 LYS A N 1
ATOM 880 C CA . LYS A 1 110 ? 17.207 -4.196 -10.543 1.00 90.69 110 LYS A CA 1
ATOM 881 C C . LYS A 1 110 ? 16.294 -4.349 -9.323 1.00 90.69 110 LYS A C 1
ATOM 883 O O . LYS A 1 110 ? 15.080 -4.392 -9.476 1.00 90.69 110 LYS A O 1
ATOM 888 N N . GLN A 1 111 ? 16.851 -4.439 -8.117 1.00 87.19 111 GLN A N 1
ATOM 889 C CA . GLN A 1 111 ? 16.101 -4.809 -6.921 1.00 87.19 111 GLN A CA 1
ATOM 890 C C . GLN A 1 111 ? 15.681 -3.602 -6.085 1.00 87.19 111 GLN A C 1
ATOM 892 O O . GLN A 1 111 ? 16.474 -2.715 -5.783 1.00 87.19 111 GLN A O 1
ATOM 897 N N . ILE A 1 112 ? 14.420 -3.614 -5.648 1.00 93.19 112 ILE A N 1
ATOM 898 C CA . ILE A 1 112 ? 13.879 -2.643 -4.681 1.0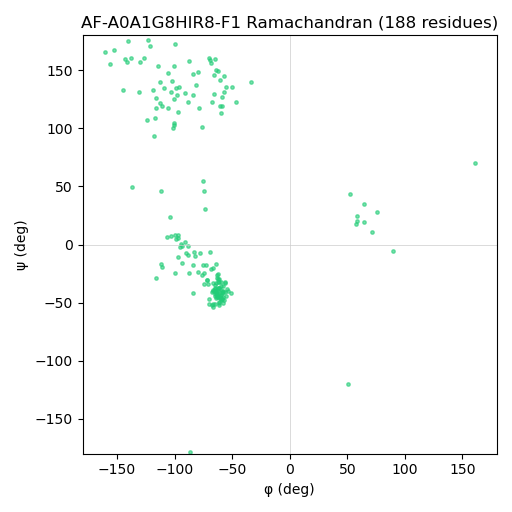0 93.19 112 ILE A CA 1
ATOM 899 C C . ILE A 1 112 ? 13.545 -3.306 -3.335 1.00 93.19 112 ILE A C 1
ATOM 901 O O . ILE A 1 112 ? 13.395 -2.622 -2.324 1.00 93.19 112 ILE A O 1
ATOM 905 N N . PHE A 1 113 ? 13.449 -4.640 -3.323 1.00 93.12 113 PHE A N 1
ATOM 906 C CA . PHE A 1 113 ? 13.233 -5.463 -2.137 1.00 93.12 113 PHE A CA 1
ATOM 907 C C . PHE A 1 113 ? 14.552 -6.123 -1.725 1.00 93.12 113 PHE A C 1
ATOM 909 O O . PHE A 1 113 ? 15.249 -6.721 -2.543 1.00 93.12 113 PHE A O 1
ATOM 916 N N . TYR A 1 114 ? 14.893 -6.032 -0.440 1.00 89.25 114 TYR A N 1
ATOM 917 C CA . TYR A 1 114 ? 16.165 -6.531 0.101 1.00 89.25 114 TYR A CA 1
ATOM 918 C C . TYR A 1 114 ? 16.062 -7.929 0.734 1.00 89.25 114 TYR A C 1
ATOM 920 O O . TYR A 1 114 ? 17.089 -8.536 1.036 1.00 89.25 114 TYR A O 1
ATOM 928 N N . LYS A 1 115 ? 14.845 -8.451 0.933 1.00 92.88 115 LYS A N 1
ATOM 929 C CA . LYS A 1 115 ? 14.542 -9.768 1.523 1.00 92.88 115 LYS A CA 1
ATOM 930 C C . LYS A 1 115 ? 13.338 -10.398 0.822 1.00 92.88 115 LYS A C 1
ATOM 932 O O . LYS A 1 115 ? 12.539 -9.684 0.222 1.00 92.88 115 LYS A O 1
ATOM 937 N N . ASP A 1 116 ? 13.207 -11.717 0.948 1.00 95.50 116 ASP A N 1
ATOM 938 C CA . ASP A 1 116 ? 12.094 -12.495 0.375 1.00 95.50 116 ASP A CA 1
ATOM 939 C C . ASP A 1 116 ? 10.822 -12.466 1.242 1.00 95.50 116 ASP A C 1
ATOM 941 O O . ASP A 1 116 ? 9.752 -12.886 0.809 1.00 95.50 116 ASP A O 1
ATOM 945 N N . GLU A 1 117 ? 10.910 -11.943 2.464 1.00 9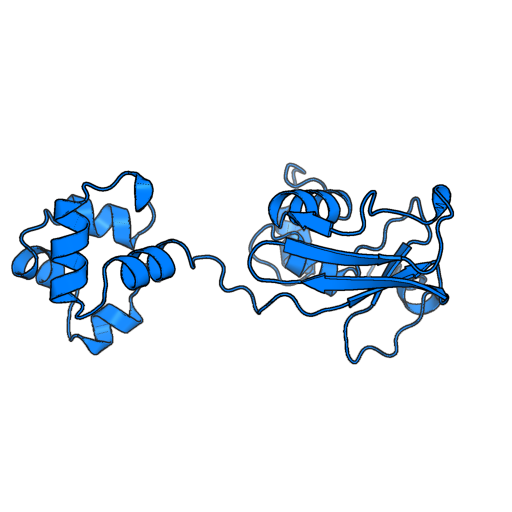6.69 117 GLU A N 1
ATOM 946 C CA . GLU A 1 117 ? 9.765 -11.679 3.331 1.00 96.69 117 GLU A CA 1
ATOM 947 C C . GLU A 1 117 ? 10.027 -10.403 4.140 1.00 96.69 117 GLU A C 1
ATOM 949 O O . GLU A 1 117 ? 11.118 -10.223 4.691 1.00 96.69 117 GLU A O 1
ATOM 954 N N . ILE A 1 118 ? 9.041 -9.506 4.178 1.00 94.12 118 ILE A N 1
ATOM 955 C CA . ILE A 1 118 ? 9.088 -8.244 4.930 1.00 94.12 118 ILE A CA 1
ATOM 956 C C . ILE A 1 118 ? 7.752 -7.984 5.628 1.00 94.12 118 ILE A C 1
ATOM 958 O O . ILE A 1 118 ? 6.710 -8.519 5.242 1.00 94.12 118 ILE A O 1
ATOM 962 N N . SER A 1 119 ? 7.763 -7.129 6.646 1.00 90.56 119 SER A N 1
ATOM 963 C CA . SER A 1 119 ? 6.537 -6.664 7.294 1.00 90.56 119 SER A CA 1
ATOM 964 C C . SER A 1 119 ? 5.718 -5.739 6.385 1.00 90.56 119 SER A C 1
ATOM 966 O O . SER A 1 119 ? 6.242 -5.080 5.482 1.00 90.56 119 SER A O 1
ATOM 968 N N . ARG A 1 120 ? 4.416 -5.616 6.668 1.00 85.62 120 ARG A N 1
ATOM 969 C CA . ARG A 1 120 ? 3.533 -4.629 6.016 1.00 85.62 120 ARG A CA 1
ATOM 970 C C . ARG A 1 120 ? 4.025 -3.186 6.163 1.00 85.62 120 ARG A C 1
ATOM 972 O O . ARG A 1 120 ? 3.834 -2.386 5.252 1.00 85.62 120 ARG A O 1
ATOM 979 N N . PHE A 1 121 ? 4.671 -2.868 7.284 1.00 84.38 121 PHE A N 1
ATOM 980 C CA . PHE A 1 121 ? 5.256 -1.551 7.529 1.00 84.38 121 PHE A CA 1
ATOM 981 C C . PHE A 1 121 ? 6.438 -1.277 6.590 1.00 84.38 121 PHE A C 1
ATOM 983 O O . PHE A 1 121 ? 6.432 -0.280 5.874 1.00 84.38 121 PHE A O 1
ATOM 990 N N . GLU A 1 122 ? 7.409 -2.196 6.525 1.00 89.06 122 GLU A N 1
ATOM 991 C CA . GLU A 1 122 ? 8.550 -2.091 5.600 1.00 89.06 122 GLU A CA 1
ATOM 992 C C . GLU A 1 122 ? 8.080 -2.005 4.142 1.00 89.06 122 GLU A C 1
ATOM 994 O O . GLU A 1 122 ? 8.599 -1.210 3.359 1.00 89.06 122 GLU A O 1
ATOM 999 N N . PHE A 1 123 ? 7.058 -2.783 3.784 1.00 93.12 123 PHE A N 1
ATOM 1000 C CA . PHE A 1 123 ? 6.440 -2.720 2.466 1.00 93.12 123 PHE A CA 1
ATOM 1001 C C . PHE A 1 123 ? 5.837 -1.337 2.166 1.00 93.12 123 PHE A C 1
ATOM 1003 O O . PHE A 1 123 ? 6.083 -0.779 1.096 1.00 93.12 123 PHE A O 1
ATOM 1010 N N . GLY A 1 124 ? 5.098 -0.756 3.117 1.00 90.81 124 GLY A N 1
ATOM 1011 C CA . GLY A 1 124 ? 4.544 0.594 2.999 1.00 90.81 124 GLY A CA 1
ATOM 1012 C C . GLY A 1 124 ? 5.621 1.660 2.781 1.00 90.81 124 GLY A C 1
ATOM 1013 O O . GLY A 1 124 ? 5.457 2.523 1.920 1.00 90.81 124 GLY A O 1
ATOM 1014 N N . GLU A 1 125 ? 6.756 1.553 3.475 1.00 92.81 125 GLU A N 1
ATOM 1015 C CA . GLU A 1 125 ? 7.899 2.455 3.291 1.00 92.81 125 GLU A CA 1
ATOM 1016 C C . GLU A 1 125 ? 8.535 2.327 1.898 1.00 92.81 125 GLU A C 1
ATOM 1018 O O . GLU A 1 125 ? 8.903 3.332 1.286 1.00 92.81 125 GLU A O 1
ATOM 1023 N N . ILE A 1 126 ? 8.626 1.109 1.352 1.00 94.50 126 ILE A N 1
ATOM 1024 C CA . ILE A 1 126 ? 9.109 0.889 -0.020 1.00 94.50 126 ILE A CA 1
ATOM 1025 C C . ILE A 1 126 ? 8.167 1.547 -1.034 1.00 94.50 126 ILE A C 1
ATOM 1027 O O . ILE A 1 126 ? 8.642 2.241 -1.932 1.00 94.50 126 ILE A O 1
ATOM 1031 N N . LEU A 1 127 ? 6.847 1.390 -0.882 1.00 94.69 127 LEU A N 1
ATOM 1032 C CA . LEU A 1 127 ? 5.871 2.052 -1.756 1.00 94.69 127 LEU A CA 1
ATOM 1033 C C . LEU A 1 127 ? 5.922 3.578 -1.621 1.00 94.69 127 LEU A C 1
ATOM 1035 O O . LEU A 1 127 ? 5.914 4.288 -2.625 1.00 94.69 127 LEU A O 1
ATOM 1039 N N . ARG A 1 128 ? 6.045 4.099 -0.394 1.00 94.50 128 ARG A N 1
ATOM 1040 C CA . ARG A 1 128 ? 6.169 5.541 -0.132 1.00 94.50 128 ARG A CA 1
ATOM 1041 C C . ARG A 1 128 ? 7.373 6.139 -0.863 1.00 94.50 128 ARG A C 1
ATOM 1043 O O . ARG A 1 128 ? 7.241 7.190 -1.478 1.00 94.50 128 ARG A O 1
ATOM 1050 N N . ARG A 1 129 ? 8.516 5.443 -0.901 1.00 93.88 129 ARG A N 1
ATOM 1051 C CA . ARG A 1 129 ? 9.712 5.869 -1.663 1.00 93.88 129 ARG A CA 1
ATOM 1052 C C . ARG A 1 129 ? 9.503 5.923 -3.179 1.00 93.88 129 ARG A C 1
ATOM 1054 O O . ARG A 1 129 ? 10.311 6.529 -3.874 1.00 93.88 129 ARG A O 1
ATOM 1061 N N . ARG A 1 130 ? 8.454 5.282 -3.701 1.00 94.69 130 ARG A N 1
ATOM 1062 C CA . ARG A 1 130 ? 8.054 5.316 -5.119 1.00 94.69 130 ARG A CA 1
ATOM 1063 C C . ARG A 1 130 ? 7.013 6.407 -5.412 1.00 94.69 130 ARG A C 1
ATOM 1065 O O . ARG A 1 130 ? 6.598 6.550 -6.559 1.00 94.69 130 ARG A O 1
ATOM 1072 N N . CYS A 1 131 ? 6.581 7.156 -4.398 1.00 94.94 131 CYS A N 1
ATOM 1073 C CA . CYS A 1 131 ? 5.615 8.246 -4.511 1.00 94.94 131 CYS A CA 1
ATOM 1074 C C . CYS A 1 131 ? 6.314 9.616 -4.535 1.00 94.94 131 CYS A C 1
ATOM 1076 O O . CYS A 1 131 ? 7.520 9.730 -4.311 1.00 94.94 131 CYS A O 1
ATOM 1078 N N . TRP A 1 132 ? 5.544 10.675 -4.798 1.00 93.06 132 TRP A N 1
ATOM 1079 C CA . TRP A 1 132 ? 5.987 12.045 -4.520 1.00 93.06 132 TRP A CA 1
ATOM 1080 C C . TRP A 1 132 ? 6.160 12.271 -3.012 1.00 93.06 132 TRP A C 1
ATOM 1082 O O . TRP A 1 132 ? 5.558 11.561 -2.210 1.00 93.06 132 TRP A O 1
ATOM 1092 N N . ASP A 1 133 ? 6.939 13.289 -2.639 1.00 92.06 133 ASP A N 1
ATOM 1093 C CA . ASP A 1 133 ? 7.054 13.729 -1.244 1.00 92.06 133 ASP A CA 1
ATOM 1094 C C . ASP A 1 133 ? 5.678 14.141 -0.697 1.00 92.06 133 ASP A C 1
ATOM 1096 O O . ASP A 1 133 ? 4.992 14.966 -1.303 1.00 92.06 133 ASP A O 1
ATOM 1100 N N . GLU A 1 134 ? 5.278 13.569 0.439 1.00 91.94 134 GLU A N 1
ATOM 1101 C CA . GLU A 1 134 ? 3.999 13.850 1.102 1.00 91.94 134 GLU A CA 1
ATOM 1102 C C . GLU A 1 134 ? 3.913 15.290 1.642 1.00 91.94 134 GLU A C 1
ATOM 1104 O O . GLU A 1 134 ? 2.814 15.809 1.826 1.00 91.94 134 GLU A O 1
ATOM 1109 N N . HIS A 1 135 ? 5.057 15.960 1.831 1.00 93.50 135 HIS A N 1
ATOM 1110 C CA . HIS A 1 135 ? 5.149 17.327 2.353 1.00 93.50 135 HIS A CA 1
ATOM 1111 C C . HIS A 1 135 ? 5.313 18.398 1.268 1.00 93.50 135 HIS A C 1
ATOM 1113 O O . HIS A 1 135 ? 5.498 19.575 1.594 1.00 93.50 135 HIS A O 1
ATOM 1119 N N . ARG A 1 136 ? 5.257 18.036 -0.024 1.00 93.06 136 ARG A N 1
ATOM 1120 C CA . ARG A 1 136 ? 5.342 19.037 -1.099 1.00 93.06 136 ARG A CA 1
ATOM 1121 C C . ARG A 1 136 ? 4.179 20.045 -0.991 1.00 93.06 136 ARG A C 1
ATOM 1123 O O . ARG A 1 136 ? 3.053 19.633 -0.696 1.00 93.06 136 ARG A O 1
ATOM 1130 N N . PRO A 1 137 ? 4.405 21.345 -1.266 1.00 95.50 137 PRO A N 1
ATOM 1131 C CA . PRO A 1 137 ? 3.371 22.372 -1.109 1.00 95.50 137 PRO A CA 1
ATOM 1132 C C . PRO A 1 137 ? 2.088 22.102 -1.906 1.00 95.50 137 PRO A C 1
ATOM 1134 O O . PRO A 1 137 ? 1.005 22.454 -1.454 1.00 95.50 137 PRO A O 1
ATOM 1137 N N . ASP A 1 138 ? 2.220 21.459 -3.067 1.00 95.62 138 ASP A N 1
ATOM 1138 C CA . ASP A 1 138 ? 1.154 21.184 -4.031 1.00 95.62 138 ASP A CA 1
ATOM 1139 C C . ASP A 1 138 ? 0.674 19.715 -4.015 1.00 95.62 138 ASP A C 1
ATOM 1141 O O . ASP A 1 138 ? 0.171 19.190 -5.012 1.00 95.62 138 ASP A O 1
ATOM 1145 N N . ILE A 1 139 ? 0.861 18.996 -2.896 1.00 94.81 139 ILE A N 1
ATOM 1146 C CA . ILE A 1 139 ? 0.521 17.565 -2.826 1.00 94.81 139 ILE A CA 1
ATOM 1147 C C . ILE A 1 139 ? -0.971 17.323 -3.048 1.00 94.81 139 ILE A C 1
ATOM 1149 O O . ILE A 1 139 ? -1.352 16.357 -3.703 1.00 94.81 139 ILE A O 1
ATOM 1153 N N . LYS A 1 140 ? -1.827 18.211 -2.535 1.00 94.06 140 LYS A N 1
ATOM 1154 C CA . LYS A 1 140 ? -3.284 18.065 -2.618 1.00 94.06 140 LYS A CA 1
ATOM 1155 C C . LYS A 1 140 ? -3.766 18.182 -4.058 1.00 94.06 140 LYS A C 1
ATOM 1157 O O . LYS A 1 140 ? -4.632 17.423 -4.481 1.00 94.06 140 LYS A O 1
ATOM 1162 N N . GLU A 1 141 ? -3.187 19.103 -4.817 1.00 95.62 141 GLU A N 1
ATOM 1163 C CA . GLU A 1 141 ? -3.464 19.314 -6.232 1.00 95.62 141 GLU A CA 1
ATOM 1164 C C . GLU A 1 141 ? -3.046 18.088 -7.044 1.00 95.62 141 GLU A C 1
ATOM 1166 O O . GLU A 1 141 ? -3.831 17.578 -7.842 1.00 95.62 141 GLU A O 1
ATOM 1171 N N . VAL A 1 142 ? -1.846 17.563 -6.784 1.00 94.00 142 VAL A N 1
ATOM 1172 C CA . VAL A 1 142 ? -1.314 16.372 -7.462 1.00 94.00 142 VAL A CA 1
ATOM 1173 C C . VAL A 1 142 ? -2.174 15.143 -7.183 1.00 94.00 142 VAL A C 1
ATOM 1175 O O . VAL A 1 142 ? -2.513 14.415 -8.115 1.00 94.00 142 VAL A O 1
ATOM 1178 N N . LEU A 1 143 ? -2.569 14.926 -5.925 1.00 93.94 143 LEU A N 1
ATOM 1179 C CA . LEU A 1 143 ? -3.471 13.838 -5.544 1.00 93.94 143 LEU A CA 1
ATOM 1180 C C . LEU A 1 143 ? -4.826 13.980 -6.244 1.00 93.94 143 LEU A C 1
ATOM 1182 O O . LEU A 1 143 ? -5.312 13.023 -6.847 1.00 93.94 143 LEU A O 1
ATOM 1186 N N . LYS A 1 144 ? -5.387 15.192 -6.280 1.00 94.44 144 LYS A N 1
ATOM 1187 C CA . LYS A 1 144 ? -6.650 15.467 -6.969 1.00 94.44 144 LYS A CA 1
ATOM 1188 C C . LYS A 1 144 ? -6.572 15.196 -8.475 1.00 94.44 144 LYS A C 1
ATOM 1190 O O . LYS A 1 144 ? -7.529 14.669 -9.036 1.00 94.44 144 LYS A O 1
ATOM 1195 N N . MET A 1 145 ? -5.446 15.500 -9.131 1.00 93.38 145 MET A N 1
ATOM 1196 C CA . MET A 1 145 ? -5.235 15.203 -10.559 1.00 93.38 145 MET A CA 1
ATOM 1197 C C . MET A 1 145 ? -5.279 13.704 -10.870 1.00 93.38 145 MET A C 1
ATOM 1199 O O . MET A 1 145 ? -5.676 13.321 -11.969 1.00 93.38 145 MET A O 1
ATOM 1203 N N . ILE A 1 146 ? -4.891 12.860 -9.913 1.00 90.75 146 ILE A N 1
ATOM 1204 C CA . ILE A 1 146 ? -4.980 11.399 -10.029 1.00 90.75 146 ILE A CA 1
ATOM 1205 C C . ILE A 1 146 ? -6.237 10.825 -9.355 1.00 90.75 146 ILE A C 1
ATOM 1207 O O . ILE A 1 146 ? -6.382 9.611 -9.276 1.00 90.75 146 ILE A O 1
ATOM 1211 N N . GLY A 1 147 ? -7.165 11.674 -8.901 1.00 91.25 147 GLY A N 1
ATOM 1212 C CA . GLY A 1 147 ? -8.438 11.254 -8.310 1.00 91.25 147 GLY A CA 1
ATOM 1213 C C . GLY A 1 147 ? -8.340 10.726 -6.876 1.00 91.25 147 GLY A C 1
ATOM 1214 O O . GLY A 1 147 ? -9.158 9.899 -6.483 1.00 91.25 147 GLY A O 1
ATOM 1215 N N . LEU A 1 148 ? -7.348 11.173 -6.101 1.00 89.50 148 LEU A N 1
ATOM 1216 C CA . LEU A 1 148 ? -7.188 10.839 -4.685 1.00 89.50 148 LEU A CA 1
ATOM 1217 C C . LEU A 1 148 ? -7.407 12.069 -3.795 1.00 89.50 148 LEU A C 1
ATOM 1219 O O . LEU A 1 148 ? -6.931 13.160 -4.100 1.00 89.50 148 LEU A O 1
ATOM 1223 N N . ASP A 1 149 ? -8.078 11.865 -2.661 1.00 87.00 149 ASP A N 1
ATOM 1224 C CA . ASP A 1 149 ? -8.335 12.914 -1.661 1.00 87.00 149 ASP A CA 1
ATOM 1225 C C . ASP A 1 149 ? -7.279 12.951 -0.542 1.00 87.00 149 ASP A C 1
ATOM 1227 O O . ASP A 1 149 ? -7.162 13.933 0.193 1.00 87.00 149 ASP A O 1
ATOM 1231 N N . GLU A 1 150 ? -6.494 11.881 -0.409 1.00 88.44 150 GLU A N 1
ATOM 1232 C CA . GLU A 1 150 ? -5.500 11.699 0.647 1.00 88.44 150 GLU A CA 1
ATOM 1233 C C . GLU A 1 150 ? -4.234 11.019 0.119 1.00 88.44 150 GLU A C 1
ATOM 1235 O O . GLU A 1 150 ? -4.249 10.303 -0.889 1.00 88.44 150 GLU A O 1
ATOM 1240 N N . PHE A 1 151 ? -3.124 11.232 0.825 1.00 89.50 151 PHE A N 1
ATOM 1241 C CA . PHE A 1 151 ? -1.858 10.594 0.498 1.00 89.50 151 PHE A CA 1
ATOM 1242 C C . PHE A 1 151 ? -1.880 9.130 0.945 1.00 89.50 151 PHE A C 1
ATOM 1244 O O . PHE A 1 151 ? -1.695 8.819 2.119 1.00 89.50 151 PHE A O 1
ATOM 1251 N N . ASN A 1 152 ? -2.096 8.224 -0.006 1.00 91.19 152 ASN A N 1
ATOM 1252 C CA . ASN A 1 152 ? -2.058 6.786 0.227 1.00 91.19 152 ASN A CA 1
ATOM 1253 C C . ASN A 1 152 ? -1.044 6.144 -0.739 1.00 91.19 152 ASN A C 1
ATOM 1255 O O . ASN A 1 152 ? -1.343 6.038 -1.934 1.00 91.19 152 ASN A O 1
ATOM 1259 N N . PRO A 1 153 ? 0.138 5.703 -0.259 1.00 92.88 153 PRO A N 1
ATOM 1260 C CA . PRO A 1 153 ? 1.197 5.169 -1.115 1.00 92.88 153 PRO A CA 1
ATOM 1261 C C . PRO A 1 153 ? 0.749 4.023 -2.020 1.00 92.88 153 PRO A C 1
ATOM 1263 O O . PRO A 1 153 ? 1.132 3.966 -3.184 1.00 92.88 153 PRO A O 1
ATOM 1266 N N . TYR A 1 154 ? -0.106 3.131 -1.514 1.00 90.62 154 TYR A N 1
ATOM 1267 C CA . TYR A 1 154 ? -0.606 2.016 -2.307 1.00 90.62 154 TYR A CA 1
ATOM 1268 C C . TYR A 1 154 ? -1.496 2.490 -3.459 1.00 90.62 154 TYR A C 1
ATOM 1270 O O . TYR A 1 154 ? -1.243 2.136 -4.610 1.00 90.62 154 TYR A O 1
ATOM 1278 N N . LYS A 1 155 ? -2.495 3.336 -3.174 1.00 90.94 155 LYS A N 1
ATOM 1279 C CA . LYS A 1 155 ? -3.387 3.881 -4.212 1.00 90.94 155 LYS A CA 1
ATOM 1280 C C . LYS A 1 155 ? -2.613 4.706 -5.243 1.00 90.94 155 LYS A C 1
ATOM 1282 O O . LYS A 1 155 ? -2.900 4.620 -6.433 1.00 90.94 155 LYS A O 1
ATOM 1287 N N . ILE A 1 156 ? -1.605 5.463 -4.805 1.00 93.75 156 ILE A N 1
ATOM 1288 C CA . ILE A 1 156 ? -0.720 6.203 -5.711 1.00 93.75 156 ILE A CA 1
ATOM 1289 C C . ILE A 1 156 ? 0.020 5.222 -6.623 1.00 93.75 156 ILE A C 1
ATOM 1291 O O . ILE A 1 156 ? -0.047 5.370 -7.841 1.00 93.75 156 ILE A O 1
ATOM 1295 N N . CYS A 1 157 ? 0.672 4.197 -6.065 1.00 94.31 157 CYS A N 1
ATOM 1296 C CA . CYS A 1 157 ? 1.392 3.195 -6.847 1.00 94.31 157 CYS A CA 1
ATOM 1297 C C . CYS A 1 157 ? 0.488 2.399 -7.797 1.00 94.31 157 CYS A C 1
ATOM 1299 O O . CYS A 1 157 ? 0.951 2.060 -8.877 1.00 94.31 157 CYS A O 1
ATOM 1301 N N . MET A 1 158 ? -0.780 2.149 -7.460 1.00 91.75 158 MET A N 1
ATOM 1302 C CA . MET A 1 158 ? -1.757 1.550 -8.384 1.00 91.75 158 MET A CA 1
ATOM 1303 C C . MET A 1 158 ? -1.968 2.406 -9.641 1.00 91.75 158 MET A C 1
ATOM 1305 O O . MET A 1 158 ? -2.082 1.887 -10.744 1.00 91.75 158 MET A O 1
ATOM 1309 N N . ILE A 1 159 ? -2.003 3.732 -9.494 1.00 92.44 159 ILE A N 1
ATOM 1310 C CA . ILE A 1 159 ? -2.275 4.651 -10.609 1.00 92.44 159 ILE A CA 1
ATOM 1311 C C . ILE A 1 159 ? -0.997 4.950 -11.406 1.00 92.44 159 ILE A C 1
ATOM 1313 O O . ILE A 1 159 ? -1.001 5.010 -12.641 1.00 92.44 159 ILE A O 1
ATOM 1317 N N . THR A 1 160 ? 0.117 5.157 -10.704 1.00 93.56 160 THR A N 1
ATOM 1318 C CA . THR A 1 160 ? 1.412 5.538 -11.293 1.00 93.56 160 THR A CA 1
ATOM 1319 C C . THR A 1 160 ? 2.283 4.343 -11.659 1.00 93.56 160 THR A C 1
ATOM 1321 O O . THR A 1 160 ? 3.343 4.525 -12.257 1.00 93.56 160 THR A O 1
ATOM 1324 N N . HIS A 1 161 ? 1.861 3.135 -11.285 1.00 95.44 161 HIS A N 1
ATOM 1325 C CA . HIS A 1 161 ? 2.638 1.899 -11.372 1.00 95.44 161 HIS A CA 1
ATOM 1326 C C . HIS A 1 161 ? 3.953 1.958 -10.580 1.00 95.44 161 HIS A C 1
ATOM 1328 O O . HIS A 1 161 ? 4.896 1.227 -10.869 1.00 95.44 161 HIS A O 1
ATOM 1334 N N . GLY A 1 162 ? 4.068 2.877 -9.611 1.00 94.81 162 GLY A N 1
ATOM 1335 C CA . GLY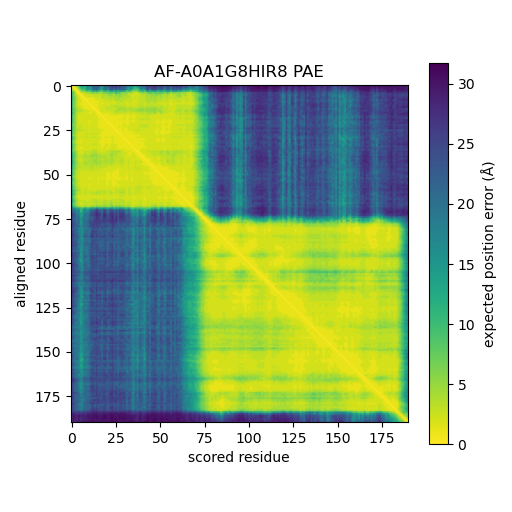 A 1 162 ? 5.307 3.111 -8.858 1.00 94.81 162 GLY A CA 1
ATOM 1336 C C . GLY A 1 162 ? 6.512 3.471 -9.737 1.00 94.81 162 GLY A C 1
ATOM 1337 O O . GLY A 1 162 ? 7.651 3.350 -9.287 1.00 94.81 162 GLY A O 1
ATOM 1338 N N . LYS A 1 163 ? 6.282 3.882 -10.992 1.00 94.81 163 LYS A N 1
ATOM 1339 C CA . LYS A 1 163 ? 7.334 4.168 -11.967 1.00 94.81 163 LYS A CA 1
ATOM 1340 C C . LYS A 1 163 ? 8.126 5.396 -11.536 1.00 94.81 163 LYS A C 1
ATOM 1342 O O . LYS A 1 163 ? 7.581 6.494 -11.432 1.00 94.81 163 LYS A O 1
ATOM 1347 N N . MET A 1 164 ? 9.437 5.234 -11.381 1.00 90.12 164 MET A N 1
ATOM 1348 C CA . MET A 1 164 ? 10.348 6.346 -11.107 1.00 90.12 164 MET A CA 1
ATOM 1349 C C . MET A 1 164 ? 11.090 6.793 -12.358 1.00 90.12 164 MET A C 1
ATOM 1351 O O . MET A 1 164 ? 11.320 6.009 -13.270 1.00 90.12 164 MET A O 1
ATOM 1355 N N . VAL A 1 165 ? 11.507 8.057 -12.419 1.00 88.06 165 VAL A N 1
ATOM 1356 C CA . VAL A 1 165 ? 12.347 8.544 -13.529 1.00 88.06 165 VAL A CA 1
ATOM 1357 C C . VAL A 1 165 ? 13.772 7.988 -13.430 1.00 88.06 165 VAL A C 1
ATOM 1359 O O . VAL A 1 165 ? 14.405 7.773 -14.459 1.00 88.06 165 VAL A O 1
ATOM 1362 N N . GLN A 1 166 ? 14.268 7.732 -12.213 1.00 88.06 166 GLN A N 1
ATOM 1363 C CA . GLN A 1 166 ? 15.659 7.324 -11.985 1.00 88.06 166 GLN A CA 1
ATOM 1364 C C . GLN A 1 166 ? 15.963 5.869 -12.362 1.00 88.06 166 GLN A C 1
ATOM 1366 O O . GLN A 1 166 ? 17.134 5.522 -12.504 1.00 88.06 166 GLN A O 1
ATOM 1371 N N . ASP A 1 167 ? 14.947 5.016 -12.509 1.00 92.00 167 ASP A N 1
ATOM 1372 C CA . ASP A 1 167 ? 15.144 3.595 -12.781 1.00 92.00 167 ASP A CA 1
ATOM 1373 C C . ASP A 1 167 ? 14.131 3.023 -13.789 1.00 92.00 167 ASP A C 1
ATOM 1375 O O . ASP A 1 167 ? 13.222 3.693 -14.302 1.00 92.00 167 ASP A O 1
ATOM 1379 N N . LYS A 1 168 ? 14.345 1.754 -14.138 1.00 94.94 168 LYS A N 1
ATOM 1380 C CA . LYS A 1 168 ? 13.523 1.004 -15.091 1.00 94.94 168 LYS A CA 1
ATOM 1381 C C . LYS A 1 168 ? 12.461 0.136 -14.412 1.00 94.94 168 LYS A C 1
ATOM 1383 O O . LYS A 1 168 ? 11.759 -0.598 -15.106 1.00 94.94 168 LYS A O 1
ATOM 1388 N N . THR A 1 169 ? 12.322 0.239 -13.091 1.00 95.81 169 THR A N 1
ATOM 1389 C CA . THR A 1 169 ? 11.383 -0.575 -12.325 1.00 95.81 169 THR A CA 1
ATOM 1390 C C . THR A 1 169 ? 9.975 0.013 -12.317 1.00 95.81 169 THR A C 1
ATOM 1392 O O . THR A 1 169 ? 9.792 1.232 -12.377 1.00 95.81 169 THR A O 1
ATOM 1395 N N . TRP A 1 170 ? 8.972 -0.864 -12.281 1.00 96.94 170 TRP A N 1
ATOM 1396 C CA . TRP A 1 170 ? 7.561 -0.511 -12.097 1.00 96.94 170 TRP A CA 1
ATOM 1397 C C . TRP A 1 170 ? 6.750 -1.727 -11.626 1.00 96.94 170 TRP A C 1
ATOM 1399 O O . TRP A 1 170 ? 7.224 -2.863 -11.677 1.00 96.94 170 TRP A O 1
ATOM 1409 N N . PHE A 1 171 ? 5.535 -1.483 -11.142 1.00 96.19 171 PHE A N 1
ATOM 1410 C CA . PHE A 1 171 ? 4.6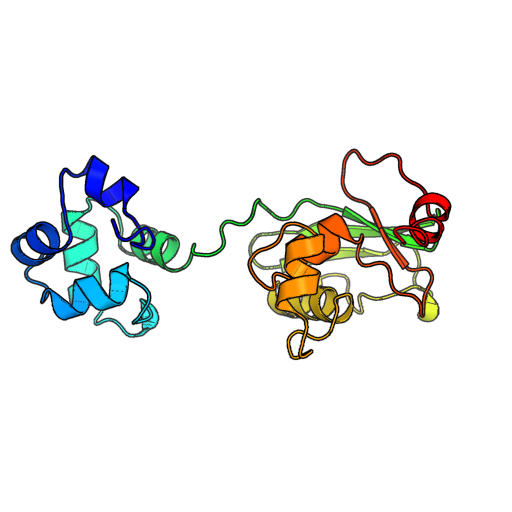04 -2.501 -10.665 1.00 96.19 171 PHE A CA 1
ATOM 1411 C C . PHE A 1 171 ? 3.554 -2.810 -11.720 1.00 96.19 171 PHE A C 1
ATOM 1413 O O . PHE A 1 171 ? 2.856 -1.899 -12.152 1.00 96.19 171 PHE A O 1
ATOM 1420 N N . LYS A 1 172 ? 3.412 -4.082 -12.087 1.00 96.06 172 LYS A N 1
ATOM 1421 C CA . LYS A 1 172 ? 2.351 -4.561 -12.975 1.00 96.06 172 LYS A CA 1
ATOM 1422 C C . LYS A 1 172 ? 1.308 -5.318 -12.169 1.00 96.06 172 LYS A C 1
ATOM 1424 O O . LYS A 1 172 ? 1.627 -6.350 -11.573 1.00 96.06 172 LYS A O 1
ATOM 1429 N N . PHE A 1 173 ? 0.084 -4.814 -12.149 1.00 91.88 173 PHE A N 1
ATOM 1430 C CA . PHE A 1 173 ? -1.015 -5.399 -11.392 1.00 91.88 173 PHE A CA 1
ATOM 1431 C C . PHE A 1 173 ? -1.744 -6.473 -12.201 1.00 91.88 173 PHE A C 1
ATOM 1433 O O . PHE A 1 173 ? -1.677 -6.538 -13.432 1.00 91.88 173 PHE A O 1
ATOM 1440 N N . GLU A 1 174 ? -2.428 -7.365 -11.489 1.00 85.69 174 GLU A N 1
ATOM 1441 C CA . GLU A 1 174 ? -3.167 -8.464 -12.103 1.00 85.69 174 GLU A CA 1
ATOM 1442 C C . GLU A 1 174 ? -4.218 -7.961 -13.110 1.00 85.69 174 GLU A C 1
ATOM 1444 O O . GLU A 1 174 ? -5.022 -7.076 -12.812 1.00 85.69 174 GLU A O 1
ATOM 1449 N N . GLY A 1 175 ? -4.222 -8.560 -14.305 1.00 84.94 175 GLY A N 1
ATOM 1450 C CA . GLY A 1 175 ? -5.142 -8.226 -15.396 1.00 84.94 175 GLY A CA 1
ATOM 1451 C C . GLY A 1 175 ? -4.652 -7.125 -16.342 1.00 84.94 175 GLY A C 1
ATOM 1452 O O . GLY A 1 175 ? -5.290 -6.886 -17.366 1.00 84.94 175 GLY A O 1
ATOM 1453 N N . GLU A 1 176 ? -3.520 -6.478 -16.058 1.00 88.44 176 GLU A N 1
ATOM 1454 C CA . GLU A 1 176 ? -2.976 -5.429 -16.920 1.00 88.44 176 GLU A CA 1
ATOM 1455 C C . GLU A 1 176 ? -2.197 -5.991 -18.115 1.00 88.44 176 GLU A C 1
ATOM 1457 O O . GLU A 1 176 ? -1.351 -6.881 -17.992 1.00 88.44 176 GLU A O 1
ATOM 1462 N N . THR A 1 177 ? -2.417 -5.402 -19.290 1.00 90.81 177 THR A N 1
ATOM 1463 C CA . THR A 1 177 ? -1.694 -5.735 -20.529 1.00 90.81 177 THR A CA 1
ATOM 1464 C C . THR A 1 177 ? -0.683 -4.666 -20.942 1.00 90.81 177 THR A C 1
ATOM 1466 O O . THR A 1 177 ? -0.108 -4.774 -22.021 1.00 90.81 177 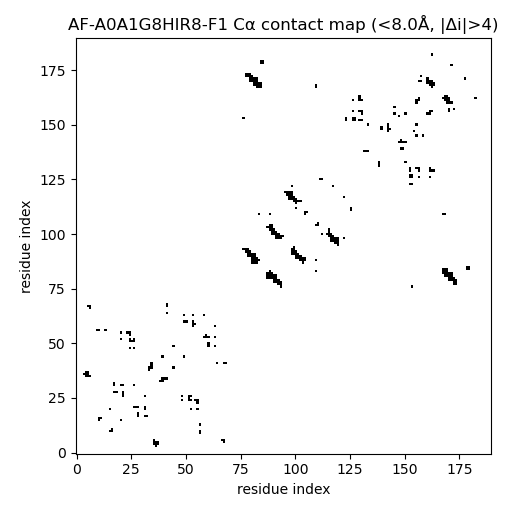THR A O 1
ATOM 1469 N N . ILE A 1 178 ? -0.464 -3.641 -20.113 1.00 92.75 178 ILE A N 1
ATOM 1470 C CA . ILE A 1 178 ? 0.449 -2.538 -20.435 1.00 92.75 178 ILE A CA 1
ATOM 1471 C C . ILE A 1 178 ? 1.915 -2.998 -20.469 1.00 92.75 178 ILE A C 1
ATOM 1473 O O . ILE A 1 178 ? 2.286 -3.999 -19.833 1.00 92.75 178 ILE A O 1
ATOM 1477 N N . CYS A 1 179 ? 2.737 -2.244 -21.201 1.00 93.56 179 CYS A N 1
ATOM 1478 C CA . CYS A 1 179 ? 4.184 -2.428 -21.304 1.00 93.56 179 CYS A CA 1
ATOM 1479 C C . CYS A 1 179 ? 4.952 -1.172 -20.865 1.00 93.56 179 CYS A C 1
ATOM 1481 O O . CYS A 1 179 ? 4.386 -0.093 -20.665 1.00 93.56 179 CYS A O 1
ATOM 1483 N N . TYR A 1 180 ? 6.273 -1.289 -20.742 1.00 94.44 180 TYR A N 1
ATOM 1484 C CA . TYR A 1 180 ? 7.130 -0.190 -20.299 1.00 94.44 180 TYR A CA 1
ATOM 1485 C C . TYR A 1 180 ? 7.019 1.054 -21.189 1.00 94.44 180 TYR A C 1
ATOM 1487 O O . TYR A 1 180 ? 7.045 2.185 -20.696 1.00 94.44 180 TYR A O 1
ATOM 1495 N N . ALA A 1 181 ? 6.844 0.866 -22.500 1.00 93.00 181 ALA A N 1
ATOM 1496 C CA . ALA A 1 181 ? 6.702 1.970 -23.444 1.00 93.00 181 ALA A CA 1
ATOM 1497 C C . ALA A 1 181 ? 5.459 2.836 -23.164 1.00 93.00 181 ALA A C 1
ATOM 1499 O O . ALA A 1 181 ? 5.513 4.053 -23.363 1.00 93.00 181 ALA A O 1
ATOM 1500 N N . ASP A 1 182 ? 4.371 2.249 -22.656 1.00 92.12 182 ASP A N 1
ATOM 1501 C CA . ASP A 1 182 ? 3.151 2.982 -22.294 1.00 92.12 182 ASP A CA 1
ATOM 1502 C C . ASP A 1 182 ? 3.397 3.934 -21.114 1.00 92.12 182 ASP A C 1
ATOM 1504 O O . ASP A 1 182 ? 2.863 5.045 -21.071 1.00 92.12 182 ASP A O 1
ATOM 1508 N N . LEU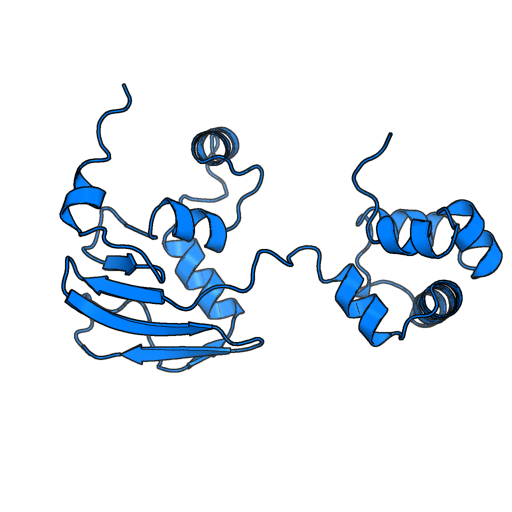 A 1 183 ? 4.280 3.544 -20.188 1.00 90.19 183 LEU A N 1
ATOM 1509 C CA . LEU A 1 183 ? 4.648 4.345 -19.018 1.00 90.19 183 LEU A CA 1
ATOM 1510 C C . LEU A 1 183 ? 5.567 5.524 -19.360 1.00 90.19 183 LEU A C 1
ATOM 1512 O O . LEU A 1 183 ? 5.566 6.530 -18.651 1.00 90.19 183 LEU A O 1
ATOM 1516 N N . LEU A 1 184 ? 6.324 5.440 -20.457 1.00 87.06 184 LEU A N 1
ATOM 1517 C CA . LEU A 1 184 ? 7.168 6.543 -20.936 1.00 87.06 184 LEU A CA 1
ATOM 1518 C C . LEU A 1 184 ? 6.355 7.651 -21.620 1.00 87.06 184 LEU A C 1
ATOM 1520 O O . LEU A 1 184 ? 6.774 8.809 -21.640 1.00 87.06 184 LEU A O 1
ATOM 1524 N N . ARG A 1 185 ? 5.192 7.305 -22.184 1.00 66.50 185 ARG A N 1
ATOM 1525 C CA . ARG A 1 185 ? 4.383 8.191 -23.036 1.00 66.50 185 ARG A CA 1
ATOM 1526 C C . ARG A 1 185 ? 3.467 9.149 -22.271 1.00 66.50 185 ARG A C 1
ATOM 1528 O O . ARG A 1 185 ? 2.922 10.058 -22.886 1.00 66.50 185 ARG A O 1
ATOM 1535 N N . LYS A 1 186 ? 3.349 9.046 -20.939 1.00 57.28 186 LYS A N 1
ATOM 1536 C CA . LYS A 1 186 ? 2.581 9.995 -20.096 1.00 57.28 186 LYS A CA 1
ATOM 1537 C C . LYS A 1 186 ? 3.265 11.366 -19.891 1.00 57.28 186 LYS A C 1
ATOM 1539 O O . LYS A 1 186 ? 3.058 12.028 -18.879 1.00 57.28 186 LYS A O 1
ATOM 1544 N N . LYS A 1 187 ? 4.050 11.838 -20.861 1.00 42.91 187 LYS A N 1
ATOM 1545 C CA . LYS A 1 187 ? 4.316 13.269 -21.063 1.00 42.91 187 LYS A CA 1
ATOM 1546 C C . LYS A 1 187 ? 3.433 13.702 -22.222 1.00 42.91 187 LYS A C 1
ATOM 1548 O O . LYS A 1 187 ? 3.775 13.361 -23.344 1.00 42.91 187 LYS A O 1
ATOM 1553 N N . ASN A 1 188 ? 2.296 14.338 -21.926 1.00 32.84 188 ASN A N 1
ATOM 1554 C CA . ASN A 1 188 ? 1.567 15.324 -22.747 1.00 32.84 188 ASN A CA 1
ATOM 1555 C C . ASN A 1 188 ? 0.113 15.427 -22.249 1.00 32.84 188 ASN A C 1
ATOM 1557 O O . ASN A 1 188 ? -0.821 14.986 -22.911 1.00 32.84 188 ASN A O 1
ATOM 1561 N N . ALA A 1 189 ? -0.077 16.005 -21.067 1.00 31.23 189 ALA A N 1
ATOM 1562 C CA . ALA A 1 189 ? -1.283 16.775 -20.785 1.00 31.23 189 ALA A CA 1
ATOM 1563 C C . ALA A 1 189 ? -0.779 18.192 -20.509 1.00 31.23 189 ALA A C 1
ATOM 1565 O O . ALA A 1 189 ? -0.237 18.468 -19.439 1.00 31.23 189 ALA A O 1
ATOM 1566 N N . SER A 1 190 ? -0.773 18.979 -21.583 1.00 32.09 190 SER A N 1
ATOM 1567 C CA . SER A 1 190 ? -0.509 20.417 -21.605 1.00 32.09 190 SER A CA 1
ATOM 1568 C C . SER A 1 190 ? -1.623 21.172 -20.897 1.00 32.09 190 SER A C 1
ATOM 1570 O O . SER A 1 190 ? -2.779 20.700 -20.993 1.00 32.09 190 SER A O 1
#

Secondary structure (DSSP, 8-state):
-----TTHHHHHHTT--HHHHHHHHT--HHHHHHHHTTSS-GGGS-HHHHHHHHHHHT--HHHHHHHHH-TT--S----EEEEETTEEEEEEEE-SSEEEEEES---TTT-S-SSSEEEHHHHHHHHHTTSPPTT-TTHHHHHHH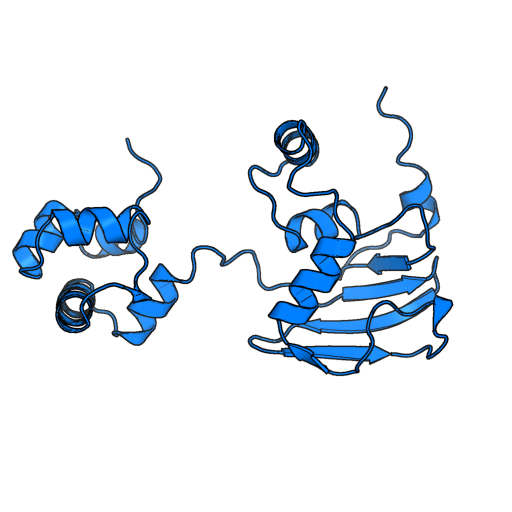TT-SS--HHHHHHHHTT--SSSSEEEEETT----HHHHH------

Sequence (190 aa):
MNKDILLNDKLNNCHLNLHTLSERSGVAYSTIYNLFTGKKSITDAKTESLYRIARVLGISMDELFIQFTQKDNGQPIKDFLLMWEDEVIASIRVGETTVKIQRFDVNPIKQIFYKDEISRFEFGEILRRRCWDEHRPDIKEVLKMIGLDEFNPYKICMITHGKMVQDKTWFKFEGETICYADLLRKKNAS

Mean predicted aligned error: 12.72 Å

Foldseek 3Di:
DDPQFQCPVLCVVLVHDLVRLCVQLVPDSVLSVCQRNVVDQPVPDDPSSLCSSCVSSVHDSVVSNCSSVVPDVPDQQAKWFKDQFQHGQWTWDDDPFKIAIGGPDPPPQSDLDPDRMDTPVVVQVSLCVLDPDQPPPCNCVVCVVQPHRHDRSSSRCVSLQSDDPVGRIGIGGPPDPDGSVVNVPPPDPD

Radius of gyration: 21.41 Å; Cα contacts (8 Å, |Δi|>4): 220; chains: 1; bounding box: 53×37×54 Å